Protein 3CL5 (pdb70)

Secondary structure (DSSP, 8-state):
-----BS---BSSS-EEEEEEGGG-GGGGGGSSS---TT-SS-GGGTTSS-EEEETT--HHHHHHBSS-----EE-SEEEEE--TTSSGGG---SSTT--HHHHHHHHHHHHHHHHHHHTTEEEEEEEE--EEE-SS--EE--SEETTEEB-SSEEEPPPTT-SSS---EEEEEEEEEEEEEEEEEEEE-S-EEETTEEE--EEEEEETTT--EEEEE-----SSS--EEEEEEEEEEEEEEEEEEESSEEE--EEEEEEEE-S---EEEE-----TTS----HHHHH--TTTEEEE--SS---EEEETTEEEHHHHHHHGGGGSB-SEEETTEEES-SSB-SS--SS-EES--B---

Solvent-accessible surface area: 15020 Å² total; per-residue (Å²): 170,108,9,58,47,34,69,12,0,0,12,36,74,40,53,9,15,0,0,0,2,8,4,1,5,22,105,48,8,83,112,10,147,108,164,60,104,44,3,12,2,3,61,52,83,19,51,145,42,67,60,39,9,9,87,27,36,3,0,0,0,25,0,0,0,0,76,58,86,63,73,0,66,6,64,0,44,4,0,0,0,0,1,1,4,14,1,1,22,98,50,59,0,62,3,59,137,63,8,19,24,114,34,0,10,92,1,3,6,74,0,0,30,47,0,0,96,19,0,0,22,8,53,20,0,29,13,40,122,7,79,68,99,38,143,34,98,18,133,70,55,46,54,0,110,40,80,98,7,41,7,52,0,1,10,5,5,36,83,26,107,115,70,71,54,38,112,17,141,25,84,2,44,0,107,2,56,68,11,72,41,1,0,0,0,2,0,5,5,30,0,60,34,97,28,126,107,100,106,4,43,4,6,0,79,0,47,2,96,124,85,37,65,100,53,37,33,87,13,114,68,107,75,81,85,36,28,1,0,25,2,85,9,27,46,1,49,59,15,47,0,28,0,24,0,43,30,3,14,1,2,0,0,26,9,0,0,5,0,39,113,158,18,122,97,1,7,0,0,0,0,14,6,30,19,13,106,98,80,123,32,29,95,48,6,28,84,1,8,81,48,74,21,6,6,57,6,59,11,137,77,60,0,76,10,121,89,68,84,8,41,6,5,87,18,1,57,61,2,2,41,0,2,85,56,87,2,12,0,0,0,85,64,0,0,0,114,112,65,84,68,18,106,61,148,24,88,125,58,49,38,138,44,6,54,25,59,198

Sequence (358 aa):
FDNPPTNVVSHLNGDWFLFGDARSDCNHVVNTNPRNYSYMDLNPALCDSGKISSKAGNSIFRSFHFTDFYNYTGEGQQIIFYEGVNFTPYHAFKCTTSGSNDIWMQNKGLFYTQVYKNMAVYRSLTFVNVPYVYNGSAQSTALCKSGSLVLNNPAYIAREANFGDYYYKVEADFYLSGCDEYIVPLCIFNGKFLSNTKYYDDSQYYFNKDTGVIYGLNSTETITTGFDFNCHYLVLPSGNYLAISNELLLTVPTKAICLNKRKDFTPVQVVDSRWNNARQSDNMTAVACQPPYCYFRNSTTNYVGVYDINHGDAGFTSILSGLLYDSPCFSQQGVFRYDNVSSVWPLYSYGRCPTAAD

Structure (mmCIF, N/CA/C/O backbone):
data_3CL5
#
_entry.id   3CL5
#
_cell.length_a   89.240
_cell.length_b   89.240
_cell.length_c   280.380
_cell.angle_alpha   90.00
_cell.angle_beta   90.00
_cell.angle_gamma   120.00
#
_symmetry.space_group_name_H-M   'P 65 2 2'
#
loop_
_entity.id
_entity.type
_entity.pdbx_description
1 polymer Hemagglutinin-esterase
2 branched 2-acetamido-2-deoxy-beta-D-glucopyranose-(1-4)-2-acetamido-2-deoxy-beta-D-glucopyranose
3 non-polymer 2-acetamido-2-deoxy-beta-D-glucopyranose
4 non-polymer 'methyl 4,9-di-O-acetyl-5-acetamido-3,5-dideoxy-D-glycero-alpha-D-galacto-non-2-ulopyranosidonic acid'
5 non-polymer 'POTASSIUM ION'
6 non-polymer 'ACETIC ACID'
7 water water
#
loop_
_atom_site.group_PDB
_atom_site.id
_atom_site.type_symbol
_atom_site.label_atom_id
_atom_site.label_alt_id
_atom_site.label_comp_id
_atom_site.label_asym_id
_atom_site.label_entity_id
_atom_site.label_seq_id
_atom_site.pdbx_PDB_ins_code
_atom_site.Cartn_x
_atom_site.Cartn_y
_atom_site.Cartn_z
_atom_site.occupancy
_atom_site.B_iso_or_equiv
_atom_site.auth_seq_id
_atom_site.auth_comp_id
_atom_site.auth_asym_id
_atom_site.auth_atom_id
_atom_site.pdbx_PDB_model_num
ATOM 1 N N . PHE A 1 1 ? -29.760 54.160 19.877 1.00 44.05 19 PHE A N 1
ATOM 2 C CA . PHE A 1 1 ? -28.365 54.036 19.319 1.00 43.39 19 PHE A CA 1
ATOM 3 C C . PHE A 1 1 ? -27.523 53.111 20.149 1.00 43.35 19 PHE A C 1
ATOM 4 O O . PHE A 1 1 ? -27.571 53.119 21.381 1.00 43.38 19 PHE A O 1
ATOM 12 N N . ASP A 1 2 ? -26.701 52.362 19.434 1.00 42.75 20 ASP A N 1
ATOM 13 C CA . ASP A 1 2 ? -25.908 51.280 20.005 1.00 42.16 20 ASP A CA 1
ATOM 14 C C . ASP A 1 2 ? -24.500 51.282 19.382 1.00 40.09 20 ASP A C 1
ATOM 15 O O . ASP A 1 2 ? -24.350 51.251 18.161 1.00 39.95 20 ASP A O 1
ATOM 20 N N . ASN A 1 3 ? -23.479 51.340 20.225 1.00 38.18 21 ASN A N 1
ATOM 21 C CA . ASN A 1 3 ? -22.082 51.332 19.741 1.00 36.67 21 ASN A CA 1
ATOM 22 C C . ASN A 1 3 ? -21.220 50.356 20.551 1.00 35.81 21 ASN A C 1
ATOM 23 O O . ASN A 1 3 ? -20.317 50.767 21.269 1.00 35.12 21 ASN A O 1
ATOM 28 N N . PRO A 1 4 ? -21.520 49.058 20.460 1.00 34.73 22 PRO A N 1
ATOM 29 C CA . PRO A 1 4 ? -20.790 48.091 21.270 1.00 34.76 22 PRO A CA 1
ATOM 30 C C . PRO A 1 4 ? -19.441 47.750 20.649 1.00 34.44 22 PRO A C 1
ATOM 31 O O . PRO A 1 4 ? -19.237 47.994 19.474 1.00 34.21 22 PRO A O 1
ATOM 35 N N . PRO A 1 5 ? -18.522 47.191 21.433 1.00 34.33 23 PRO A N 1
ATOM 36 C CA . PRO A 1 5 ? -17.311 46.673 20.769 1.00 34.26 23 PRO A CA 1
ATOM 37 C C . PRO A 1 5 ? -17.676 45.444 19.980 1.00 34.16 23 PRO A C 1
ATOM 38 O O . PRO A 1 5 ? -18.405 44.574 20.480 1.00 35.89 23 PRO A O 1
ATOM 42 N N . THR A 1 6 ? -17.235 45.392 18.735 1.00 32.91 24 THR A N 1
ATOM 43 C CA . THR A 1 6 ? -17.591 44.277 17.875 1.00 32.14 24 THR A CA 1
ATOM 44 C C . THR A 1 6 ? -16.412 43.373 17.610 1.00 32.02 24 THR A C 1
ATOM 45 O O . THR A 1 6 ? -15.270 43.819 17.561 1.00 30.74 24 THR A O 1
ATOM 49 N N . ASN A 1 7 ? -16.742 42.089 17.494 1.00 31.13 25 ASN A N 1
ATOM 50 C CA . ASN A 1 7 ? -15.764 41.001 17.348 1.00 30.55 25 ASN A CA 1
ATOM 51 C C . ASN A 1 7 ? -15.405 40.779 15.890 1.00 29.90 25 ASN A C 1
ATOM 52 O O . ASN A 1 7 ? -15.720 39.746 15.270 1.00 29.13 25 ASN A O 1
ATOM 57 N N . VAL A 1 8 ? -14.725 41.792 15.362 1.00 29.51 26 VAL A N 1
ATOM 58 C CA . VAL A 1 8 ? -14.217 41.762 13.984 1.00 29.03 26 VAL A CA 1
ATOM 59 C C . VAL A 1 8 ? -12.784 42.267 13.882 1.00 28.39 26 VAL A C 1
ATOM 60 O O . VAL A 1 8 ? -12.254 42.952 14.774 1.00 27.74 26 VAL A O 1
ATOM 64 N N . VAL A 1 9 ? -12.166 41.918 12.768 1.00 28.15 27 VAL A N 1
ATOM 65 C CA . VAL A 1 9 ? -10.988 42.661 12.325 1.00 28.30 27 VAL A CA 1
ATOM 66 C C . VAL A 1 9 ? -11.436 43.609 11.224 1.00 28.28 27 VAL A C 1
ATOM 67 O O . VAL A 1 9 ? -12.340 43.309 10.439 1.00 29.05 27 VAL A O 1
ATOM 71 N N . SER A 1 10 ? -10.828 44.775 11.216 1.00 28.12 28 SER A N 1
ATOM 72 C CA . SER A 1 10 ? -11.219 45.839 10.297 1.00 28.34 28 SER A CA 1
ATOM 73 C C . SER A 1 10 ? -10.033 46.757 10.052 1.00 28.59 28 SER A C 1
ATOM 74 O O . SER A 1 10 ? -8.865 46.394 10.291 1.00 29.07 28 SER A O 1
ATOM 77 N N . HIS A 1 11 ? -10.323 47.941 9.545 1.00 28.27 29 HIS A N 1
ATOM 78 C CA . HIS A 1 11 ? -9.281 48.891 9.217 1.00 28.77 29 HIS A CA 1
ATOM 79 C C . HIS A 1 11 ? -9.789 50.302 9.253 1.00 29.41 29 HIS A C 1
ATOM 80 O O . HIS A 1 11 ? -10.927 50.574 8.882 1.00 28.96 29 HIS A O 1
ATOM 87 N N . LEU A 1 12 ? -8.911 51.195 9.682 1.00 29.70 30 LEU A N 1
ATOM 88 C CA . LEU A 1 12 ? -9.255 52.616 9.860 1.00 30.61 30 LEU A CA 1
ATOM 89 C C . LEU A 1 12 ? -9.498 53.274 8.513 1.00 30.91 30 LEU A C 1
ATOM 90 O O . LEU A 1 12 ? -10.418 54.074 8.328 1.00 32.03 30 LEU A O 1
ATOM 95 N N . ASN A 1 13 ? -8.662 52.902 7.564 1.00 30.60 31 ASN A N 1
ATOM 96 C CA . ASN A 1 13 ? -8.785 53.385 6.194 1.00 30.51 31 ASN A CA 1
ATOM 97 C C . ASN A 1 13 ? -8.315 52.266 5.281 1.00 30.11 31 ASN A C 1
ATOM 98 O O . ASN A 1 13 ? -8.261 51.113 5.717 1.00 29.80 31 ASN A O 1
ATOM 103 N N . GLY A 1 14 ? -7.947 52.595 4.052 1.00 29.54 32 GLY A N 1
ATOM 104 C CA . GLY A 1 14 ? -7.564 51.569 3.064 1.00 29.61 32 GLY A CA 1
ATOM 105 C C . GLY A 1 14 ? -6.161 50.985 3.214 1.00 29.44 32 GLY A C 1
ATOM 106 O O . GLY A 1 14 ? -5.765 50.058 2.495 1.00 30.11 32 GLY A O 1
ATOM 107 N N . ASP A 1 15 ? -5.412 51.519 4.177 1.00 29.07 33 ASP A N 1
ATOM 108 C CA . ASP A 1 15 ? -3.984 51.183 4.336 1.00 27.87 33 ASP A CA 1
ATOM 109 C C . ASP A 1 15 ? -3.832 50.036 5.333 1.00 27.81 33 ASP A C 1
ATOM 110 O O . ASP A 1 15 ? -3.502 50.219 6.516 1.00 28.70 33 ASP A O 1
ATOM 115 N N . TRP A 1 16 ? -4.092 48.844 4.831 1.00 26.20 34 TRP A N 1
ATOM 116 C CA . TRP A 1 16 ? -4.028 47.619 5.623 1.00 25.74 34 TRP A CA 1
ATOM 117 C C . TRP A 1 16 ? -3.570 46.442 4.785 1.00 26.05 34 TRP A C 1
ATOM 118 O O . TRP A 1 16 ? -3.539 46.473 3.527 1.00 27.09 34 TRP A O 1
ATOM 129 N N . PHE A 1 17 ? -3.228 45.389 5.493 1.00 25.84 35 PHE A N 1
ATOM 130 C CA . PHE A 1 17 ? -2.758 44.155 4.861 1.00 25.62 35 PHE A CA 1
ATOM 131 C C . PHE A 1 17 ? -3.007 42.932 5.738 1.00 25.98 35 PHE A C 1
ATOM 132 O O . PHE A 1 17 ? -2.823 42.973 6.956 1.00 26.64 35 PHE A O 1
ATOM 140 N N . LEU A 1 18 ? -3.444 41.854 5.077 1.00 25.68 36 LEU A N 1
ATOM 141 C CA . LEU A 1 18 ? -3.697 40.569 5.720 1.00 25.49 36 LEU A CA 1
ATOM 142 C C . LEU A 1 18 ? -2.795 39.459 5.230 1.00 25.60 36 LEU A C 1
ATOM 143 O O . LEU A 1 18 ? -2.619 39.232 4.015 1.00 25.26 36 LEU A O 1
ATOM 148 N N . PHE A 1 19 ? -2.219 38.768 6.209 1.00 25.99 37 PHE A N 1
ATOM 149 C CA . PHE A 1 19 ? -1.472 37.529 5.982 1.00 25.61 37 PHE A CA 1
ATOM 150 C C . PHE A 1 19 ? -2.290 36.329 6.450 1.00 26.27 37 PHE A C 1
ATOM 151 O O . PHE A 1 19 ? -2.836 36.320 7.561 1.00 25.67 37 PHE A O 1
ATOM 159 N N . GLY A 1 20 ? -2.368 35.308 5.597 1.00 26.46 38 GLY A N 1
ATOM 160 C CA . GLY A 1 20 ? -3.173 34.144 5.912 1.00 26.35 38 GLY A CA 1
ATOM 161 C C . GLY A 1 20 ? -2.816 32.833 5.263 1.00 26.23 38 GLY A C 1
ATOM 162 O O . GLY A 1 20 ? -1.713 32.627 4.754 1.00 26.11 38 GLY A O 1
ATOM 163 N N . ASP A 1 21 ? -3.815 31.963 5.290 1.00 26.47 39 ASP A N 1
ATOM 164 C CA . ASP A 1 21 ? -3.724 30.609 4.760 1.00 26.35 39 ASP A CA 1
ATOM 165 C C . ASP A 1 21 ? -4.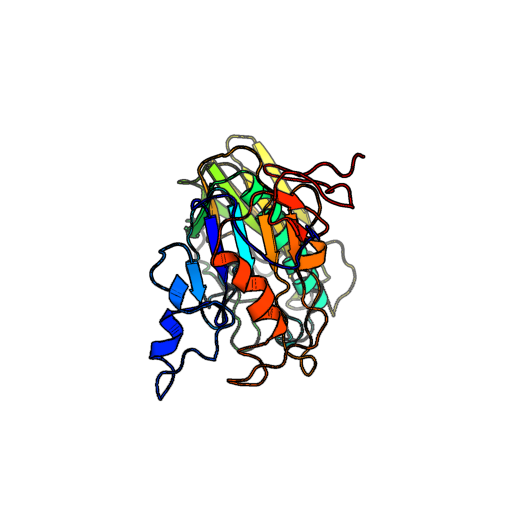903 30.298 3.824 1.00 26.58 39 ASP A C 1
ATOM 166 O O . ASP A 1 21 ? -5.466 31.193 3.193 1.00 25.16 39 ASP A O 1
ATOM 171 N N . ALA A 1 22 ? -5.259 29.029 3.729 1.00 27.37 40 ALA A N 1
ATOM 172 C CA . ALA A 1 22 ? -6.280 28.631 2.736 1.00 27.35 40 ALA A CA 1
ATOM 173 C C . ALA A 1 22 ? -7.563 29.419 2.977 1.00 27.49 40 ALA A C 1
ATOM 174 O O . ALA A 1 22 ? -8.280 29.790 2.051 1.00 28.75 40 ALA A O 1
ATOM 176 N N . ARG A 1 23 ? -7.821 29.728 4.234 1.00 27.65 41 ARG A N 1
ATOM 177 C CA . ARG A 1 23 ? -9.090 30.348 4.593 1.00 27.58 41 ARG A CA 1
ATOM 178 C C . ARG A 1 23 ? -9.174 31.779 4.090 1.00 27.43 41 ARG A C 1
ATOM 179 O O . ARG A 1 23 ? -10.226 32.432 4.200 1.00 26.91 41 ARG A O 1
ATOM 187 N N . SER A 1 24 ? -8.066 32.272 3.523 1.00 25.95 42 SER A N 1
ATOM 188 C CA . SER A 1 24 ? -8.084 33.605 2.893 1.00 26.24 42 SER A CA 1
ATOM 189 C C . SER A 1 24 ? -7.260 33.673 1.609 1.00 26.56 42 SER A C 1
ATOM 190 O O . SER A 1 24 ? -6.821 34.746 1.171 1.00 26.70 42 SER A O 1
ATOM 193 N N . ASP A 1 25 ? -7.086 32.507 1.000 1.00 27.34 43 ASP A N 1
ATOM 194 C CA . ASP A 1 25 ? -6.274 32.332 -0.223 1.00 27.03 43 ASP A CA 1
ATOM 195 C C . ASP A 1 25 ? -7.162 32.261 -1.445 1.00 27.63 43 ASP A C 1
ATOM 196 O O . ASP A 1 25 ? -7.657 31.204 -1.808 1.00 27.27 43 ASP A O 1
ATOM 201 N N . CYS A 1 26 ? -7.311 33.398 -2.087 1.00 28.49 44 CYS A N 1
ATOM 202 C CA . CYS A 1 26 ? -8.171 33.509 -3.277 1.00 30.16 44 CYS A CA 1
ATOM 203 C C . CYS A 1 26 ? -7.719 32.598 -4.414 1.00 30.06 44 CYS A C 1
ATOM 204 O O . CYS A 1 26 ? -8.520 32.144 -5.235 1.00 30.57 44 CYS A O 1
ATOM 207 N N . ASN A 1 27 ? -6.425 32.328 -4.456 1.00 30.10 45 ASN A N 1
ATOM 208 C CA . ASN A 1 27 ? -5.847 31.586 -5.594 1.00 30.57 45 ASN A CA 1
ATOM 209 C C . ASN A 1 27 ? -6.164 30.115 -5.523 1.00 29.58 45 ASN A C 1
ATOM 210 O O . ASN A 1 27 ? -6.130 29.400 -6.529 1.00 30.17 45 ASN A O 1
ATOM 215 N N . HIS A 1 28 ? -6.501 29.678 -4.328 1.00 29.17 46 HIS A N 1
ATOM 216 C CA . HIS A 1 28 ? -6.690 28.257 -4.072 1.00 29.06 46 HIS A CA 1
ATOM 217 C C . HIS A 1 28 ? -7.837 27.724 -4.918 1.00 29.61 46 HIS A C 1
ATOM 218 O O . HIS A 1 28 ? -7.940 26.520 -5.200 1.00 28.80 46 HIS A O 1
ATOM 225 N N . VAL A 1 29 ? -8.704 28.640 -5.311 1.00 29.38 47 VAL A N 1
ATOM 226 C CA . VAL A 1 29 ? -9.974 28.245 -5.933 1.00 29.81 47 VAL A CA 1
ATOM 227 C C . VAL A 1 29 ? -9.681 27.484 -7.222 1.00 30.00 47 VAL A C 1
ATOM 228 O O . VAL A 1 29 ? -10.471 26.654 -7.669 1.00 29.86 47 VAL A O 1
ATOM 232 N N . VAL A 1 30 ? -8.527 27.763 -7.816 1.00 30.83 48 VAL A N 1
ATOM 233 C CA . VAL A 1 30 ? -8.190 27.126 -9.101 1.00 31.46 48 VAL A CA 1
ATOM 234 C C . VAL A 1 30 ? -7.940 25.657 -8.875 1.00 32.50 48 VAL A C 1
ATOM 235 O O . VAL A 1 30 ? -7.934 24.856 -9.827 1.00 32.21 48 VAL A O 1
ATOM 239 N N . ASN A 1 31 ? -7.771 25.299 -7.610 1.00 33.71 49 ASN A N 1
ATOM 240 C CA . ASN A 1 31 ? -7.454 23.912 -7.240 1.00 35.23 49 ASN A CA 1
ATOM 241 C C . ASN A 1 31 ? -8.628 23.244 -6.563 1.00 36.02 49 ASN A C 1
ATOM 242 O O . ASN A 1 31 ? -8.482 22.241 -5.869 1.00 37.09 49 ASN A O 1
ATOM 247 N N . THR A 1 32 ? -9.796 23.833 -6.779 1.00 36.54 50 THR A N 1
ATOM 248 C CA . THR A 1 32 ? -11.059 23.217 -6.388 1.00 36.54 50 THR A CA 1
ATOM 249 C C . THR A 1 32 ? -11.806 22.828 -7.654 1.00 37.46 50 THR A C 1
ATOM 250 O O . THR A 1 32 ? -11.730 23.505 -8.679 1.00 36.96 50 THR A O 1
ATOM 254 N N . ASN A 1 33 ? -12.522 21.721 -7.568 1.00 38.38 51 ASN A N 1
ATOM 255 C CA . ASN A 1 33 ? -13.314 21.256 -8.706 1.00 38.99 51 ASN A CA 1
ATOM 256 C C . ASN A 1 33 ? -14.606 20.587 -8.274 1.00 38.71 51 ASN A C 1
ATOM 257 O O . ASN A 1 33 ? -14.577 19.590 -7.569 1.00 39.45 51 ASN A O 1
ATOM 262 N N . PRO A 1 34 ? -15.742 21.168 -8.672 1.00 38.18 52 PRO A N 1
ATOM 263 C CA . PRO A 1 34 ? -15.708 22.404 -9.449 1.00 37.80 52 PRO A CA 1
ATOM 264 C C . PRO A 1 34 ? -15.279 23.586 -8.600 1.00 37.33 52 PRO A C 1
ATOM 265 O O . PRO A 1 34 ? -15.230 23.485 -7.375 1.00 37.45 52 PRO A O 1
ATOM 269 N N . ARG A 1 35 ? -14.995 24.698 -9.263 1.00 36.34 53 ARG A N 1
ATOM 270 C CA . ARG A 1 35 ? -14.522 25.894 -8.559 1.00 35.63 53 ARG A CA 1
ATOM 271 C C . ARG A 1 35 ? -15.546 26.387 -7.560 1.00 35.15 53 ARG A C 1
ATOM 272 O O . ARG A 1 35 ? -16.719 26.589 -7.861 1.00 33.60 53 ARG A O 1
ATOM 280 N N . ASN A 1 36 ? -15.060 26.583 -6.347 1.00 33.93 54 ASN A N 1
ATOM 281 C CA . ASN A 1 36 ? -15.934 26.878 -5.212 1.00 33.86 54 ASN A CA 1
ATOM 282 C C . ASN A 1 36 ? -15.169 27.681 -4.169 1.00 32.98 54 ASN A C 1
ATOM 283 O O . ASN A 1 36 ? -14.117 27.242 -3.719 1.00 33.31 54 ASN A O 1
ATOM 288 N N . TYR A 1 37 ? -15.698 28.842 -3.795 1.00 32.09 55 TYR A N 1
ATOM 289 C CA . TYR A 1 37 ? -15.013 29.737 -2.835 1.00 31.40 55 TYR A CA 1
ATOM 290 C C . TYR A 1 37 ? -15.381 29.464 -1.369 1.00 31.73 55 TYR A C 1
ATOM 291 O O . TYR A 1 37 ? -14.921 30.157 -0.460 1.00 31.37 55 TYR A O 1
ATOM 300 N N . SER A 1 38 ? -16.188 28.439 -1.132 1.00 31.95 56 SER A N 1
ATOM 301 C CA . SER A 1 38 ? -16.762 28.241 0.206 1.00 32.44 56 SER A CA 1
ATOM 302 C C . SER A 1 38 ? -15.724 27.759 1.246 1.00 31.58 56 SER A C 1
ATOM 303 O O . SER A 1 38 ? -16.014 27.677 2.441 1.00 31.78 56 SER A O 1
ATOM 306 N N . TYR A 1 39 ? -14.513 27.473 0.778 1.00 30.36 57 TYR A N 1
ATOM 307 C CA . TYR A 1 39 ? -13.397 27.047 1.678 1.00 29.71 57 TYR A CA 1
ATOM 308 C C . TYR A 1 39 ? -12.842 28.238 2.448 1.00 29.91 57 TYR A C 1
ATOM 309 O O . TYR A 1 39 ? -12.070 28.091 3.411 1.00 29.45 57 TYR A O 1
ATOM 318 N N . MET A 1 40 ? -13.243 29.420 2.004 1.00 29.49 58 MET A N 1
ATOM 319 C CA . MET A 1 40 ? -12.773 30.673 2.603 1.00 30.46 58 MET A CA 1
ATOM 320 C C . MET A 1 40 ? -13.652 31.234 3.684 1.00 29.93 58 MET A C 1
ATOM 321 O O . MET A 1 40 ? -14.867 31.150 3.616 1.00 30.11 58 MET A O 1
ATOM 326 N N . ASP A 1 41 ? -12.984 31.835 4.655 1.00 28.59 59 ASP A N 1
ATOM 327 C CA . ASP A 1 41 ? -13.628 32.675 5.672 1.00 28.44 59 ASP A CA 1
ATOM 328 C C . ASP A 1 41 ? -13.623 34.145 5.237 1.00 27.90 59 ASP A C 1
ATOM 329 O O . ASP A 1 41 ? -14.472 34.942 5.616 1.00 28.15 59 ASP A O 1
ATOM 334 N N . LEU A 1 42 ? -12.643 34.487 4.425 1.00 26.86 60 LEU A N 1
ATOM 335 C CA . LEU A 1 42 ? -12.565 35.815 3.825 1.00 26.43 60 LEU A CA 1
ATOM 336 C C . LEU A 1 42 ? -13.667 35.940 2.791 1.00 26.63 60 LEU A C 1
ATOM 337 O O . LEU A 1 42 ? -13.988 34.970 2.132 1.00 26.22 60 LEU A O 1
ATOM 342 N N . ASN A 1 43 ? -14.226 37.134 2.659 1.00 26.08 61 ASN A N 1
ATOM 343 C CA . ASN A 1 43 ? -15.193 37.388 1.591 1.00 27.15 61 ASN A CA 1
ATOM 344 C C . ASN A 1 43 ? -14.501 37.497 0.235 1.00 26.69 61 ASN A C 1
ATOM 345 O O . ASN A 1 43 ? -13.603 38.314 0.065 1.00 27.22 61 ASN A O 1
ATOM 350 N N . PRO A 1 44 ? -14.946 36.704 -0.762 1.00 26.64 62 PRO A N 1
ATOM 351 C CA . PRO A 1 44 ? -14.246 36.776 -2.038 1.00 26.76 62 PRO A CA 1
ATOM 352 C C . PRO A 1 44 ? -14.287 38.130 -2.702 1.00 26.52 62 PRO A C 1
ATOM 353 O O . PRO A 1 44 ? -13.512 38.398 -3.598 1.00 26.10 62 PRO A O 1
ATOM 357 N N . ALA A 1 45 ? -15.171 38.997 -2.247 1.00 26.75 63 ALA A N 1
ATOM 358 C CA . ALA A 1 45 ? -15.223 40.339 -2.834 1.00 26.48 63 ALA A CA 1
ATOM 359 C C . ALA A 1 45 ? -13.886 41.067 -2.611 1.00 27.18 63 ALA A C 1
ATOM 360 O O . ALA A 1 45 ? -13.578 42.062 -3.260 1.00 26.92 63 ALA A O 1
ATOM 362 N N . LEU A 1 46 ? -13.101 40.564 -1.673 1.00 28.07 64 LEU A N 1
ATOM 363 C CA . LEU A 1 46 ? -11.782 41.181 -1.341 1.00 29.35 64 LEU A CA 1
ATOM 364 C C . LEU A 1 46 ? -10.644 40.603 -2.180 1.00 30.55 64 LEU A C 1
ATOM 365 O O . LEU A 1 46 ? -9.464 40.946 -1.984 1.00 30.98 64 LEU A O 1
ATOM 370 N N . CYS A 1 47 ? -10.995 39.711 -3.096 1.00 30.66 65 CYS A N 1
ATOM 371 C CA . CYS A 1 47 ? -9.953 38.972 -3.865 1.00 32.39 65 CYS A CA 1
ATOM 372 C C . CYS A 1 47 ? -9.114 39.840 -4.811 1.00 32.46 65 CYS A C 1
ATOM 373 O O . CYS A 1 47 ? -7.970 39.479 -5.134 1.00 34.29 65 CYS A O 1
ATOM 376 N N . ASP A 1 48 ? -9.632 41.000 -5.187 1.00 31.22 66 ASP A N 1
ATOM 377 C CA . ASP A 1 48 ? -8.942 41.876 -6.142 1.00 31.86 66 ASP A CA 1
ATOM 378 C C . ASP A 1 48 ? -8.241 43.035 -5.458 1.00 31.55 66 ASP A C 1
ATOM 379 O O . ASP A 1 48 ? -7.752 43.954 -6.117 1.00 32.50 66 ASP A O 1
ATOM 384 N N . SER A 1 49 ? -8.203 42.993 -4.140 1.00 31.55 67 SER A N 1
ATOM 385 C CA . SER A 1 49 ? -7.847 44.187 -3.367 1.00 31.31 67 SER A CA 1
ATOM 386 C C . SER A 1 49 ? -6.347 44.483 -3.399 1.00 30.80 67 SER A C 1
ATOM 387 O O . SER A 1 49 ? -5.927 45.633 -3.263 1.00 31.96 67 SER A O 1
ATOM 390 N N . GLY A 1 50 ? -5.555 43.442 -3.599 1.00 29.60 68 GLY A N 1
ATOM 391 C CA . GLY A 1 50 ? -4.103 43.532 -3.504 1.00 29.23 68 GLY A CA 1
ATOM 392 C C . GLY A 1 50 ? -3.612 43.638 -2.061 1.00 28.83 68 GLY A C 1
ATOM 393 O O . GLY A 1 50 ? -2.451 43.978 -1.801 1.00 29.68 68 GLY A O 1
ATOM 394 N N . LYS A 1 51 ? -4.481 43.345 -1.114 1.00 27.50 69 LYS A N 1
ATOM 395 C CA . LYS A 1 51 ? -4.108 43.532 0.298 1.00 27.15 69 LYS A CA 1
ATOM 396 C C . LYS A 1 51 ? -4.004 42.258 1.098 1.00 26.57 69 LYS A C 1
ATOM 397 O O . LYS A 1 51 ? -4.024 42.276 2.319 1.00 25.16 69 LYS A O 1
ATOM 403 N N . ILE A 1 52 ? -3.854 41.153 0.376 1.00 26.22 70 ILE A N 1
ATOM 404 C CA . ILE A 1 52 ? -3.792 39.807 0.977 1.00 27.33 70 ILE A CA 1
ATOM 405 C C . ILE A 1 52 ? -2.611 38.996 0.458 1.00 26.99 70 ILE A C 1
ATOM 406 O O . ILE A 1 52 ? -2.360 38.905 -0.746 1.00 26.42 70 ILE A O 1
ATOM 411 N N . SER A 1 53 ? -1.890 38.397 1.389 1.00 26.56 71 SER A N 1
ATOM 412 C CA . SER A 1 53 ? -0.875 37.398 1.065 1.00 26.22 71 SER A CA 1
ATOM 413 C C . SER A 1 53 ? -1.124 36.136 1.875 1.00 26.86 71 SER A C 1
ATOM 414 O O . SER A 1 53 ? -0.878 36.096 3.067 1.00 25.31 71 SER A O 1
ATOM 417 N N . SER A 1 54 ? -1.637 35.114 1.197 1.00 25.80 72 SER A N 1
ATOM 418 C CA . SER A 1 54 ? -2.079 33.901 1.837 1.00 25.89 72 SER A CA 1
ATOM 419 C C . SER A 1 54 ? -1.824 32.701 0.953 1.00 26.98 72 SER A C 1
ATOM 420 O O . SER A 1 54 ? -1.887 32.783 -0.281 1.00 28.14 72 SER A O 1
ATOM 423 N N . LYS A 1 55 ? -1.550 31.583 1.600 1.00 26.89 73 LYS A N 1
ATOM 424 C CA . LYS A 1 55 ? -1.312 30.327 0.884 1.00 27.25 73 LYS A CA 1
ATOM 425 C C . LYS A 1 55 ? -1.914 29.127 1.598 1.00 27.21 73 LYS A C 1
ATOM 426 O O . LYS A 1 55 ? -1.589 28.829 2.742 1.00 26.71 73 LYS A O 1
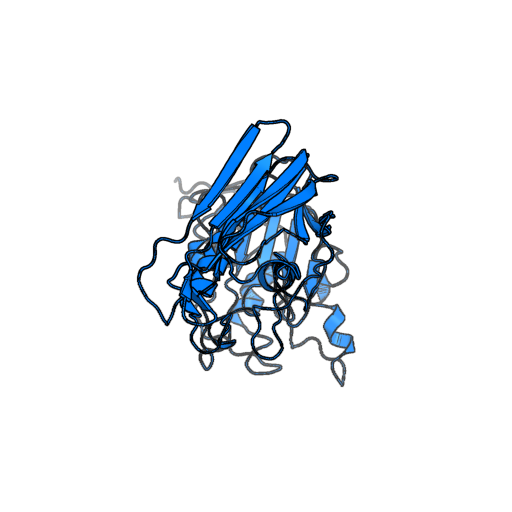ATOM 432 N N . ALA A 1 56 ? -2.810 28.436 0.899 1.00 27.27 74 ALA A N 1
ATOM 433 C CA . ALA A 1 56 ? -3.380 27.216 1.433 1.00 27.89 74 ALA A CA 1
ATOM 434 C C . ALA A 1 56 ? -2.257 26.281 1.908 1.00 28.36 74 ALA A C 1
ATOM 435 O O . ALA A 1 56 ? -1.282 25.991 1.186 1.00 28.94 74 ALA A O 1
ATOM 437 N N . GLY A 1 57 ? -2.415 25.802 3.133 1.00 28.06 75 GLY A N 1
ATOM 438 C CA . GLY A 1 57 ? -1.522 24.806 3.700 1.00 27.73 75 GLY A CA 1
ATOM 439 C C . GLY A 1 57 ? -0.277 25.361 4.365 1.00 27.49 75 GLY A C 1
ATOM 440 O O . GLY A 1 57 ? 0.526 24.610 4.930 1.00 27.46 75 GLY A O 1
ATOM 441 N N . ASN A 1 58 ? -0.131 26.676 4.321 1.00 27.54 76 ASN A N 1
ATOM 442 C CA . ASN A 1 58 ? 1.067 27.323 4.890 1.00 26.82 76 ASN A CA 1
ATOM 443 C C . ASN A 1 58 ? 0.792 28.247 6.054 1.00 26.47 76 ASN A C 1
ATOM 444 O O . ASN A 1 58 ? -0.351 28.502 6.445 1.00 26.35 76 ASN A O 1
ATOM 449 N N . SER A 1 59 ? 1.889 28.712 6.621 1.00 26.56 77 SER A N 1
ATOM 450 C CA . SER A 1 59 ? 1.867 29.728 7.692 1.00 26.38 77 SER A CA 1
ATOM 451 C C . SER A 1 59 ? 3.211 30.445 7.728 1.00 26.50 77 SER A C 1
ATOM 452 O O . SER A 1 59 ? 4.193 29.964 7.158 1.00 26.32 77 SER A O 1
ATOM 455 N N . ILE A 1 60 ? 3.268 31.595 8.390 1.00 25.75 78 ILE A N 1
ATOM 456 C CA . ILE A 1 60 ? 4.509 32.387 8.340 1.00 25.56 78 ILE A CA 1
ATOM 457 C C . ILE A 1 60 ? 5.628 31.574 9.028 1.00 25.36 78 ILE A C 1
ATOM 458 O O . ILE A 1 60 ? 6.745 31.501 8.542 1.00 26.32 78 ILE A O 1
ATOM 463 N N . PHE A 1 61 ? 5.291 30.919 10.128 1.00 25.25 79 PHE A N 1
ATOM 464 C CA . PHE A 1 61 ? 6.271 30.108 10.894 1.00 25.16 79 PHE A CA 1
ATOM 465 C C . PHE A 1 61 ? 6.729 28.919 10.058 1.00 25.44 79 PHE A C 1
ATOM 466 O O . PHE A 1 61 ? 7.905 28.578 9.985 1.00 26.29 79 PHE A O 1
ATOM 474 N N . ARG A 1 62 ? 5.778 28.304 9.389 1.00 26.02 80 ARG A N 1
ATOM 475 C CA . ARG A 1 62 ? 6.077 27.127 8.567 1.00 25.71 80 ARG A CA 1
ATOM 476 C C . ARG A 1 62 ? 7.049 27.506 7.463 1.00 25.61 80 ARG A C 1
ATOM 477 O O . ARG A 1 62 ? 8.035 26.818 7.236 1.00 26.27 80 ARG A O 1
ATOM 485 N N . SER A 1 63 ? 6.786 28.621 6.805 1.00 25.73 81 SER A N 1
ATOM 486 C CA . SER A 1 63 ? 7.654 29.095 5.702 1.00 25.78 81 SER A CA 1
ATOM 487 C C . SER A 1 63 ? 9.019 29.551 6.212 1.00 26.13 81 SER A C 1
ATOM 488 O O . SER A 1 63 ? 10.033 29.471 5.517 1.00 26.69 81 SER A O 1
ATOM 491 N N . PHE A 1 64 ? 9.025 30.033 7.443 1.00 26.05 82 PHE A N 1
ATOM 492 C CA . PHE A 1 64 ? 10.268 30.516 8.062 1.00 26.12 82 PHE A CA 1
ATOM 493 C C . PHE A 1 64 ? 11.267 29.397 8.240 1.00 26.39 82 PHE A C 1
ATOM 494 O O . PHE A 1 64 ? 12.466 29.590 8.042 1.00 25.99 82 PHE A O 1
ATOM 502 N N . HIS A 1 65 ? 10.766 28.224 8.609 1.00 26.05 83 HIS A N 1
ATOM 503 C CA . HIS A 1 65 ? 11.650 27.164 9.115 1.00 25.25 83 HIS A CA 1
ATOM 504 C C . HIS A 1 65 ? 11.862 26.028 8.128 1.00 26.00 83 HIS A C 1
ATOM 505 O O . HIS A 1 65 ? 12.861 25.336 8.201 1.00 25.86 83 HIS A O 1
ATOM 512 N N . PHE A 1 66 ? 10.895 25.821 7.246 1.00 25.74 84 PHE A N 1
ATOM 513 C CA . PHE A 1 66 ? 10.799 24.558 6.477 1.00 26.72 84 PHE A CA 1
ATOM 514 C C . PHE A 1 66 ? 10.892 24.723 4.974 1.00 26.89 84 PHE A C 1
ATOM 515 O O . PHE A 1 66 ? 10.739 25.811 4.447 1.00 27.24 84 PHE A O 1
ATOM 523 N N . THR A 1 67 ? 11.134 23.617 4.284 1.00 27.66 85 THR A N 1
ATOM 524 C CA . THR A 1 67 ? 11.286 23.638 2.824 1.00 27.71 85 THR A CA 1
ATOM 525 C C . THR A 1 67 ? 9.958 23.931 2.122 1.00 28.55 85 THR A C 1
ATOM 526 O O . THR A 1 67 ? 9.925 24.338 0.962 1.00 28.75 85 THR A O 1
ATOM 530 N N . ASP A 1 68 ? 8.867 23.718 2.847 1.00 28.63 86 ASP A N 1
ATOM 531 C CA . ASP A 1 68 ? 7.499 24.045 2.364 1.00 29.24 86 ASP A CA 1
ATOM 532 C C . ASP A 1 68 ? 7.242 25.538 2.487 1.00 28.95 86 ASP A C 1
ATOM 533 O O . ASP A 1 68 ? 6.615 26.014 3.419 1.00 29.46 86 ASP A O 1
ATOM 538 N N . PHE A 1 69 ? 7.725 26.262 1.501 1.00 28.83 87 PHE A N 1
ATOM 539 C CA . PHE A 1 69 ? 7.917 27.695 1.594 1.00 28.87 87 PHE A CA 1
ATOM 540 C C . PHE A 1 69 ? 6.959 28.473 0.714 1.00 29.47 87 PHE A C 1
ATOM 541 O O . PHE A 1 69 ? 6.805 28.163 -0.472 1.00 29.16 87 PHE A O 1
ATOM 549 N N . TYR A 1 70 ? 6.322 29.481 1.316 1.00 28.28 88 TYR A N 1
ATOM 550 C CA . TYR A 1 70 ? 5.587 30.512 0.593 1.00 27.51 88 TYR A CA 1
ATOM 551 C C . TYR A 1 70 ? 6.148 31.869 0.925 1.00 27.75 88 TYR A C 1
ATOM 552 O O . TYR A 1 70 ? 6.339 32.203 2.091 1.00 26.56 88 TYR A O 1
ATOM 561 N N . ASN A 1 71 ? 6.388 32.666 -0.101 1.00 26.72 89 ASN A N 1
ATOM 562 C CA . ASN A 1 71 ? 6.996 33.969 0.135 1.00 27.26 89 ASN A CA 1
ATOM 563 C C . ASN A 1 71 ? 5.982 35.017 0.545 1.00 26.50 89 ASN A C 1
ATOM 564 O O . ASN A 1 71 ? 5.627 35.926 -0.217 1.00 27.01 89 ASN A O 1
ATOM 569 N N . TYR A 1 72 ? 5.530 34.899 1.786 1.00 26.40 90 TYR A N 1
ATOM 570 C CA . TYR A 1 72 ? 4.597 35.899 2.324 1.00 26.37 90 TYR A CA 1
ATOM 571 C C . TYR A 1 72 ? 5.186 37.299 2.165 1.00 27.02 90 TYR A C 1
ATOM 572 O O . TYR A 1 72 ? 6.336 37.578 2.554 1.00 27.56 90 TYR A O 1
ATOM 581 N N . THR A 1 73 ? 4.386 38.171 1.587 1.00 26.96 91 THR A N 1
ATOM 582 C CA . THR A 1 73 ? 4.828 39.525 1.273 1.00 27.20 91 THR A CA 1
ATOM 583 C C . THR A 1 73 ? 3.698 40.514 1.318 1.00 27.00 91 THR A C 1
ATOM 584 O O . THR A 1 73 ? 2.676 40.325 0.678 1.00 25.50 91 THR A O 1
ATOM 588 N N . GLY A 1 74 ? 3.877 41.572 2.096 1.00 26.34 92 GLY A N 1
ATOM 589 C CA . GLY A 1 74 ? 2.840 42.588 2.197 1.00 26.87 92 GLY A CA 1
ATOM 590 C C . GLY A 1 74 ? 3.283 43.830 2.935 1.00 27.43 92 GLY A C 1
ATOM 591 O O . GLY A 1 74 ? 4.259 43.809 3.680 1.00 27.39 92 GLY A O 1
ATOM 592 N N . GLU A 1 75 ? 2.577 44.911 2.658 1.00 27.26 93 GLU A N 1
ATOM 593 C CA . GLU A 1 75 ? 2.817 46.202 3.294 1.00 28.18 93 GLU A CA 1
ATOM 594 C C . GLU A 1 75 ? 1.503 46.922 3.639 1.00 27.70 93 GLU A C 1
ATOM 595 O O . GLU A 1 75 ? 0.566 46.989 2.844 1.00 27.21 93 GLU A O 1
ATOM 601 N N . GLY A 1 76 ? 1.445 47.468 4.841 1.00 27.20 94 GLY A N 1
ATOM 602 C CA . GLY A 1 76 ? 0.304 48.281 5.259 1.00 26.79 94 GLY A CA 1
ATOM 603 C C . GLY A 1 76 ? 0.523 48.944 6.597 1.00 26.66 94 GLY A C 1
ATOM 604 O O . GLY A 1 76 ? 1.418 48.547 7.351 1.00 27.33 94 GLY A O 1
ATOM 605 N N . GLN A 1 77 ? -0.310 49.926 6.882 1.00 26.38 95 GLN A N 1
ATOM 606 C CA . GLN A 1 77 ? -0.232 50.644 8.162 1.00 26.67 95 GLN A CA 1
ATOM 607 C C . GLN A 1 77 ? -0.764 49.736 9.254 1.00 26.52 95 GLN A C 1
ATOM 608 O O . GLN A 1 77 ? -0.114 49.527 10.260 1.00 27.03 95 GLN A O 1
ATOM 614 N N . GLN A 1 78 ? -1.955 49.218 9.036 1.00 26.15 96 GLN A N 1
ATOM 615 C CA . GLN A 1 78 ? -2.537 48.192 9.920 1.00 25.74 96 GLN A CA 1
ATOM 616 C C . GLN A 1 78 ? -2.357 46.818 9.323 1.00 26.67 96 GLN A C 1
ATOM 617 O O . GLN A 1 78 ? -2.861 46.520 8.234 1.00 26.47 96 GLN A O 1
ATOM 623 N N . ILE A 1 79 ? -1.698 45.964 10.092 1.00 26.40 97 ILE A N 1
ATOM 624 C CA . ILE A 1 79 ? -1.445 44.586 9.699 1.00 26.11 97 ILE A CA 1
ATOM 625 C C . ILE A 1 79 ? -2.369 43.642 10.462 1.00 25.59 97 ILE A C 1
ATOM 626 O O . ILE A 1 79 ? -2.593 43.793 11.660 1.00 24.84 97 ILE A O 1
ATOM 631 N N . ILE A 1 80 ? -2.908 42.687 9.720 1.00 24.51 98 ILE A N 1
ATOM 632 C CA . ILE A 1 80 ? -3.814 41.660 10.238 1.00 25.01 98 ILE A CA 1
ATOM 633 C C . ILE A 1 80 ? -3.270 40.296 9.869 1.00 25.40 98 ILE A C 1
ATOM 634 O O . ILE A 1 80 ? -2.723 40.117 8.764 1.00 25.15 98 ILE A O 1
ATOM 639 N N . PHE A 1 81 ? -3.385 39.365 10.810 1.00 25.43 99 PHE A N 1
ATOM 640 C CA . PHE A 1 81 ? -2.961 37.975 10.638 1.00 26.13 99 PHE A CA 1
ATOM 641 C C . PHE A 1 81 ? -4.092 36.986 10.908 1.00 26.02 99 PHE A C 1
ATOM 642 O O . PHE A 1 81 ? -4.776 37.071 11.921 1.00 26.75 99 PHE A O 1
ATOM 650 N N . TYR A 1 82 ? -4.254 36.038 9.997 1.00 26.40 100 TYR A N 1
ATOM 651 C CA . TYR A 1 82 ? -5.162 34.899 10.183 1.00 26.24 100 TYR A CA 1
ATOM 652 C C . TYR A 1 82 ? -4.476 33.649 9.641 1.00 26.46 100 TYR A C 1
ATOM 653 O O . TYR A 1 82 ? -4.810 33.091 8.590 1.00 26.62 100 TYR A O 1
ATOM 662 N N . GLU A 1 83 ? -3.469 33.236 10.389 1.00 27.06 101 GLU A N 1
ATOM 663 C CA . GLU A 1 83 ? -2.668 32.065 10.049 1.00 27.00 101 GLU A CA 1
ATOM 664 C C . GLU A 1 83 ? -1.985 31.522 11.294 1.00 27.18 101 GLU A C 1
ATOM 665 O O . GLU A 1 83 ? -1.944 32.195 12.327 1.00 26.94 101 GLU A O 1
ATOM 671 N N . GLY A 1 84 ? -1.535 30.286 11.188 1.00 27.19 102 GLY A N 1
ATOM 672 C CA . GLY A 1 84 ? -0.806 29.623 12.258 1.00 27.45 102 GLY A CA 1
ATOM 673 C C . GLY A 1 84 ? -1.117 28.155 12.395 1.00 28.33 102 GLY A C 1
ATOM 674 O O . GLY A 1 84 ? -0.292 27.363 12.855 1.00 27.90 102 GLY A O 1
ATOM 675 N N . VAL A 1 85 ? -2.327 27.815 11.978 1.00 28.25 103 VAL A N 1
ATOM 676 C CA . VAL A 1 85 ? -2.861 26.468 12.135 1.00 28.34 103 VAL A CA 1
ATOM 677 C C . VAL A 1 85 ? -2.034 25.431 11.389 1.00 28.41 103 VAL A C 1
ATOM 678 O O . VAL A 1 85 ? -1.987 24.271 11.769 1.00 29.27 103 VAL A O 1
ATOM 682 N N . ASN A 1 86 ? -1.349 25.863 10.342 1.00 28.08 104 ASN A N 1
ATOM 683 C CA . ASN A 1 86 ? -0.557 24.953 9.535 1.00 28.74 104 ASN A CA 1
ATOM 684 C C . ASN A 1 86 ? 0.781 24.600 10.180 1.00 30.25 104 ASN A C 1
ATOM 685 O O . ASN A 1 86 ? 1.655 23.984 9.569 1.00 31.40 104 ASN A O 1
ATOM 690 N N . PHE A 1 87 ? 0.904 24.968 11.453 1.00 30.13 105 PHE A N 1
ATOM 691 C CA . PHE A 1 87 ? 1.899 24.326 12.345 1.00 29.93 105 PHE A CA 1
ATOM 692 C C . PHE A 1 87 ? 1.377 24.240 13.788 1.00 29.81 105 PHE A C 1
ATOM 693 O O . PHE A 1 87 ? 1.465 25.189 14.559 1.00 30.33 105 PHE A O 1
ATOM 701 N N . THR A 1 88 ? 0.817 23.077 14.122 1.00 29.71 106 THR A N 1
ATOM 702 C CA . THR A 1 88 ? 0.111 22.848 15.377 1.00 29.74 106 THR A CA 1
ATOM 703 C C . THR A 1 88 ? 0.459 21.472 15.970 1.00 29.97 106 THR A C 1
ATOM 704 O O . THR A 1 88 ? 1.136 20.673 15.326 1.00 30.17 106 THR A O 1
ATOM 708 N N . PRO A 1 89 ? -0.010 21.193 17.194 1.00 29.46 107 PRO A N 1
ATOM 709 C CA . PRO A 1 89 ? 0.351 19.915 17.771 1.00 29.80 107 PRO A CA 1
ATOM 710 C C . PRO A 1 89 ? -0.160 18.765 16.908 1.00 29.45 107 PRO A C 1
ATOM 711 O O . PRO A 1 89 ? 0.399 17.687 16.919 1.00 29.78 107 PRO A O 1
ATOM 715 N N . TYR A 1 90 ? -1.189 19.050 16.129 1.00 29.22 108 TYR A N 1
ATOM 716 C CA . TYR A 1 90 ? -1.722 18.107 15.139 1.00 29.68 108 TYR A CA 1
ATOM 717 C C . TYR A 1 90 ? -0.613 17.541 14.252 1.00 29.80 108 TYR A C 1
ATOM 718 O O . TYR A 1 90 ? -0.579 16.346 13.956 1.00 30.49 108 TYR A O 1
ATOM 727 N N . HIS A 1 91 ? 0.318 18.381 13.848 1.00 29.24 109 HIS A N 1
ATOM 728 C CA . HIS A 1 91 ? 1.341 17.943 12.905 1.00 29.34 109 HIS A CA 1
ATOM 729 C C . HIS A 1 91 ? 2.356 17.049 13.579 1.00 29.84 109 HIS A C 1
ATOM 730 O O . HIS A 1 91 ? 3.138 16.355 12.926 1.00 29.72 109 HIS A O 1
ATOM 737 N N . ALA A 1 92 ? 2.322 17.090 14.900 1.00 30.23 110 ALA A N 1
ATOM 738 C CA . ALA A 1 92 ? 3.196 16.275 15.733 1.00 30.73 110 ALA A CA 1
ATOM 739 C C . ALA A 1 92 ? 4.660 16.425 15.339 1.00 30.81 110 ALA A C 1
ATOM 740 O O . ALA A 1 92 ? 5.427 15.457 15.377 1.00 30.87 110 ALA A O 1
ATOM 742 N N . PHE A 1 93 ? 5.063 17.631 14.949 1.00 30.11 111 PHE A N 1
ATOM 743 C CA . PHE A 1 93 ? 6.451 17.819 14.534 1.00 30.30 111 PHE A CA 1
ATOM 744 C C . PHE A 1 93 ? 7.437 17.678 15.683 1.00 30.57 111 PHE A C 1
ATOM 745 O O . PHE A 1 93 ? 7.234 18.208 16.783 1.00 30.14 111 PHE A O 1
ATOM 753 N N . LYS A 1 94 ? 8.515 16.971 15.372 1.00 30.75 112 LYS A N 1
ATOM 754 C CA . LYS A 1 94 ? 9.713 16.881 16.222 1.00 31.60 112 LYS A CA 1
ATOM 755 C C . LYS A 1 94 ? 10.934 16.595 15.358 1.00 31.61 112 LYS A C 1
ATOM 756 O O . LYS A 1 94 ? 10.815 15.999 14.286 1.00 31.07 112 LYS A O 1
ATOM 762 N N . CYS A 1 95 ? 12.095 17.067 15.793 1.00 31.56 113 CYS A N 1
ATOM 763 C CA . CYS A 1 95 ? 13.300 16.941 14.960 1.00 32.74 113 CYS A CA 1
ATOM 764 C C . CYS A 1 95 ? 13.712 15.489 14.766 1.00 32.69 113 CYS A C 1
ATOM 765 O O . CYS A 1 95 ? 14.252 15.114 13.732 1.00 32.50 113 CYS A O 1
ATOM 768 N N . THR A 1 96 ? 13.448 14.703 15.793 1.00 32.98 114 THR A N 1
ATOM 769 C CA . THR A 1 96 ? 13.671 13.244 15.778 1.00 33.05 114 THR A CA 1
ATOM 770 C C . THR A 1 96 ? 12.513 12.555 16.473 1.00 33.44 114 THR A C 1
ATOM 771 O O . THR A 1 96 ? 11.689 13.199 17.136 1.00 32.58 114 THR A O 1
ATOM 775 N N . THR A 1 97 ? 12.456 11.237 16.346 1.00 34.02 115 THR A N 1
ATOM 776 C CA . THR A 1 97 ? 11.275 10.519 16.818 1.00 34.79 115 THR A CA 1
ATOM 777 C C . THR A 1 97 ? 11.196 10.577 18.332 1.00 35.04 115 THR A C 1
ATOM 778 O O . THR A 1 97 ? 10.134 10.385 18.912 1.00 36.56 115 THR A O 1
ATOM 782 N N . SER A 1 98 ? 12.312 10.872 18.973 1.00 35.14 116 SER A N 1
ATOM 783 C CA . SER A 1 98 ? 12.311 10.963 20.440 1.00 35.40 116 SER A CA 1
ATOM 784 C C . SER A 1 98 ? 12.369 12.408 20.904 1.00 34.36 116 SER A C 1
ATOM 785 O O . SER A 1 98 ? 12.758 12.708 22.034 1.00 34.23 116 SER A O 1
ATOM 788 N N . GLY A 1 99 ? 11.956 13.295 20.020 1.00 33.38 117 GLY A N 1
ATOM 789 C CA . GLY A 1 99 ? 11.945 14.729 20.316 1.00 32.66 117 GLY A CA 1
ATOM 790 C C . GLY A 1 99 ? 10.746 15.188 21.113 1.00 32.48 117 GLY A C 1
ATOM 791 O O . GLY A 1 99 ? 10.131 14.419 21.852 1.00 31.68 117 GLY A O 1
ATOM 792 N N . SER A 1 100 ? 10.394 16.455 20.916 1.00 31.54 118 SER A N 1
ATOM 793 C CA . SER A 1 100 ? 9.347 17.123 21.713 1.00 30.93 118 SER A CA 1
ATOM 794 C C . SER A 1 100 ? 8.597 18.171 20.912 1.00 31.09 118 SER A C 1
ATOM 795 O O . SER A 1 100 ? 9.173 19.184 20.524 1.00 30.33 118 SER A O 1
ATOM 798 N N . ASN A 1 101 ? 7.310 17.936 20.693 1.00 30.50 119 ASN A N 1
ATOM 799 C CA . ASN A 1 101 ? 6.478 18.945 20.040 1.00 30.10 119 ASN A CA 1
ATOM 800 C C . ASN A 1 101 ? 6.283 20.177 20.930 1.00 30.25 119 ASN A C 1
ATOM 801 O O . ASN A 1 101 ? 6.107 21.282 20.431 1.00 28.87 119 ASN A O 1
ATOM 806 N N . ASP A 1 102 ? 6.322 19.974 22.242 1.00 30.17 120 ASP A N 1
ATOM 807 C CA . ASP A 1 102 ? 6.194 21.090 23.209 1.00 30.47 120 ASP A CA 1
ATOM 808 C C . ASP A 1 102 ? 7.294 22.143 23.004 1.00 29.88 120 ASP A C 1
ATOM 809 O O . ASP A 1 102 ? 7.058 23.356 23.081 1.00 30.11 120 ASP A O 1
ATOM 814 N N . ILE A 1 103 ? 8.493 21.670 22.720 1.00 28.76 121 ILE A N 1
ATOM 815 C CA . ILE A 1 103 ? 9.602 22.570 22.367 1.00 28.08 121 ILE A CA 1
ATOM 816 C C . ILE A 1 103 ? 9.237 23.405 21.129 1.00 28.40 121 ILE A C 1
ATOM 817 O O . ILE A 1 103 ? 9.497 24.614 21.065 1.00 26.63 121 ILE A O 1
ATOM 822 N N . TRP A 1 104 ? 8.648 22.740 20.137 1.00 27.68 122 TRP A N 1
ATOM 823 C CA . TRP A 1 104 ? 8.318 23.410 18.861 1.00 27.88 122 TRP A CA 1
ATOM 824 C C . TRP A 1 104 ? 7.164 24.376 19.054 1.00 27.89 122 TRP A C 1
ATOM 825 O O . TRP A 1 104 ? 7.096 25.454 18.441 1.00 26.83 122 TRP A O 1
ATOM 836 N N . MET A 1 105 ? 6.283 24.037 19.979 1.00 27.70 123 MET A N 1
ATOM 837 C CA . MET A 1 105 ? 5.225 24.985 20.358 1.00 27.91 123 MET A CA 1
ATOM 838 C C . MET A 1 105 ? 5.804 26.222 21.032 1.00 27.80 123 MET A C 1
ATOM 839 O O . MET A 1 105 ? 5.319 27.354 20.847 1.00 27.44 123 MET A O 1
ATOM 844 N N . GLN A 1 106 ? 6.854 26.019 21.816 1.00 28.03 124 GLN A N 1
ATOM 845 C CA . GLN A 1 106 ? 7.507 27.135 22.487 1.00 28.37 124 GLN A CA 1
ATOM 846 C C . GLN A 1 106 ? 8.151 28.025 21.432 1.00 27.57 124 GLN A C 1
ATOM 847 O O . GLN A 1 106 ? 8.040 29.246 21.468 1.00 26.72 124 GLN A O 1
ATOM 853 N N . ASN A 1 107 ? 8.757 27.374 20.454 1.00 26.56 125 ASN A N 1
ATOM 854 C CA . ASN A 1 107 ? 9.410 28.076 19.340 1.00 25.64 125 ASN A CA 1
ATOM 855 C C . ASN A 1 107 ? 8.383 28.923 18.600 1.00 25.18 125 ASN A C 1
ATOM 856 O O . ASN A 1 107 ? 8.618 30.097 18.272 1.00 26.49 125 ASN A O 1
ATOM 861 N N . LYS A 1 108 ? 7.236 28.324 18.345 1.00 25.76 126 LYS A N 1
ATOM 862 C CA . LYS A 1 108 ? 6.136 28.995 17.630 1.00 25.69 126 LYS A CA 1
ATOM 863 C C . LYS A 1 108 ? 5.727 30.302 18.329 1.00 25.61 126 LYS A C 1
ATOM 864 O O . LYS A 1 108 ? 5.615 31.359 17.699 1.00 26.14 126 LYS A O 1
ATOM 870 N N . GLY A 1 109 ? 5.528 30.222 19.638 1.00 25.99 127 GLY A N 1
ATOM 871 C CA . GLY A 1 109 ? 5.166 31.380 20.445 1.00 26.11 127 GLY A CA 1
ATOM 872 C C . GLY A 1 109 ? 6.218 32.487 20.386 1.00 26.27 127 GLY A C 1
ATOM 873 O O . GLY A 1 109 ? 5.897 33.681 20.226 1.00 26.05 127 GLY A O 1
ATOM 874 N N . LEU A 1 110 ? 7.483 32.084 20.524 1.00 25.41 128 LEU A N 1
ATOM 875 C CA . LEU A 1 110 ? 8.591 33.054 20.538 1.00 24.87 128 LEU A CA 1
ATOM 876 C C . LEU A 1 110 ? 8.690 33.751 19.190 1.00 24.84 128 LEU A C 1
ATOM 877 O O . LEU A 1 110 ? 8.924 34.968 19.124 1.00 24.70 128 LEU A O 1
ATOM 882 N N . PHE A 1 111 ? 8.500 32.977 18.125 1.00 24.23 129 PHE A N 1
ATOM 883 C CA . PHE A 1 111 ? 8.554 33.542 16.761 1.00 24.72 129 PHE A CA 1
ATOM 884 C C . PHE A 1 111 ? 7.467 34.580 16.539 1.00 24.55 129 PHE A C 1
ATOM 885 O O . PHE A 1 111 ? 7.756 35.688 16.095 1.00 25.06 129 PHE A O 1
ATOM 893 N N . TYR A 1 112 ? 6.211 34.214 16.822 1.00 25.19 130 TYR A N 1
ATOM 894 C CA . TYR A 1 112 ? 5.073 35.110 16.526 1.00 24.96 130 TYR A CA 1
ATOM 895 C C . TYR A 1 112 ? 5.142 36.323 17.425 1.00 25.05 130 TYR A C 1
ATOM 896 O O . TYR A 1 112 ? 4.726 37.395 17.053 1.00 24.89 130 TYR A O 1
ATOM 905 N N . THR A 1 113 ? 5.769 36.172 18.576 1.00 25.13 131 THR A N 1
ATOM 906 C CA . THR A 1 113 ? 5.961 37.343 19.459 1.00 25.98 131 THR A CA 1
ATOM 907 C C . THR A 1 113 ? 6.752 38.428 18.732 1.00 24.78 131 THR A C 1
ATOM 908 O O . THR A 1 113 ? 6.397 39.604 18.745 1.00 26.17 131 THR A O 1
ATOM 912 N N . GLN A 1 114 ? 7.831 38.037 18.089 1.00 26.13 132 GLN A N 1
ATOM 913 C CA . GLN A 1 114 ? 8.693 39.005 17.415 1.00 25.56 132 GLN A CA 1
ATOM 914 C C . GLN A 1 114 ? 7.999 39.557 16.163 1.00 25.53 132 GLN A C 1
ATOM 915 O O . GLN A 1 114 ? 8.138 40.733 15.806 1.00 25.37 132 GLN A O 1
ATOM 921 N N . VAL A 1 115 ? 7.296 38.678 15.458 1.00 25.41 133 VAL A N 1
ATOM 922 C CA . VAL A 1 115 ? 6.562 39.134 14.272 1.00 24.71 133 VAL A CA 1
ATOM 923 C C . VAL A 1 115 ? 5.524 40.209 14.630 1.00 25.31 133 VAL A C 1
ATOM 924 O O . VAL A 1 115 ? 5.451 41.285 14.015 1.00 24.09 133 VAL A O 1
ATOM 928 N N . TYR A 1 116 ? 4.711 39.922 15.644 1.00 24.94 134 TYR A N 1
ATOM 929 C CA . TYR A 1 116 ? 3.638 40.839 15.999 1.00 24.73 134 TYR A CA 1
ATOM 930 C C . TYR A 1 116 ? 4.222 42.145 16.545 1.00 24.69 134 TYR A C 1
ATOM 931 O O . TYR A 1 116 ? 3.778 43.217 16.194 1.00 25.57 134 TYR A O 1
ATOM 940 N N . LYS A 1 117 ? 5.240 42.053 17.391 1.00 24.80 135 LYS A N 1
ATOM 941 C CA . LYS A 1 117 ? 5.803 43.268 17.974 1.00 25.34 135 LYS A CA 1
ATOM 942 C C . LYS A 1 117 ? 6.380 44.186 16.880 1.00 25.52 135 LYS A C 1
ATOM 943 O O . LYS A 1 117 ? 6.219 45.407 16.903 1.00 25.37 135 LYS A O 1
ATOM 949 N N . ASN A 1 118 ? 7.027 43.571 15.903 1.00 25.51 136 ASN A N 1
ATOM 950 C CA . ASN A 1 118 ? 7.717 44.333 14.880 1.00 25.49 136 ASN A CA 1
ATOM 951 C C . ASN A 1 118 ? 6.784 44.872 13.807 1.00 25.49 136 ASN A C 1
ATOM 952 O O . ASN A 1 118 ? 6.968 45.966 13.279 1.00 25.39 136 ASN A O 1
ATOM 957 N N . MET A 1 119 ? 5.719 44.137 13.541 1.00 25.92 137 MET A N 1
ATOM 958 C CA . MET A 1 119 ? 4.781 44.589 12.520 1.00 25.77 137 MET A CA 1
ATOM 959 C C . MET A 1 119 ? 3.872 45.686 13.069 1.00 25.95 137 MET A C 1
ATOM 960 O O . MET A 1 119 ? 3.044 46.228 12.361 1.00 26.56 137 MET A O 1
ATOM 965 N N . ALA A 1 120 ? 4.048 46.022 14.341 1.00 26.21 138 ALA A N 1
ATOM 966 C CA . ALA A 1 120 ? 3.402 47.227 14.903 1.00 25.44 138 ALA A CA 1
ATOM 967 C C . ALA A 1 120 ? 4.214 48.501 14.595 1.00 25.16 138 ALA A C 1
ATOM 968 O O . ALA A 1 120 ? 3.685 49.609 14.705 1.00 25.29 138 ALA A O 1
ATOM 970 N N . VAL A 1 121 ? 5.463 48.332 14.149 1.00 25.89 139 VAL A N 1
ATOM 971 C CA . VAL A 1 121 ? 6.352 49.470 13.859 1.00 25.89 139 VAL A CA 1
ATOM 972 C C . VAL A 1 121 ? 7.013 49.470 12.483 1.00 25.52 139 VAL A C 1
ATOM 973 O O . VAL A 1 121 ? 7.787 50.381 12.172 1.00 27.19 139 VAL A O 1
ATOM 977 N N . TYR A 1 122 ? 6.710 48.453 11.670 1.00 26.35 140 TYR A N 1
ATOM 978 C CA . TYR A 1 122 ? 7.152 48.390 10.262 1.00 25.62 140 TYR A CA 1
ATOM 979 C C . TYR A 1 122 ? 5.947 48.179 9.353 1.00 26.12 140 TYR A C 1
ATOM 980 O O . TYR A 1 122 ? 5.015 47.474 9.705 1.00 25.01 140 TYR A O 1
ATOM 989 N N . ARG A 1 123 ? 5.983 48.790 8.179 1.00 25.85 141 ARG A N 1
ATOM 990 C CA . ARG A 1 123 ? 4.879 48.651 7.219 1.00 26.04 141 ARG A CA 1
ATOM 991 C C . ARG A 1 123 ? 4.978 47.335 6.492 1.00 26.25 141 ARG A C 1
ATOM 992 O O . ARG A 1 123 ? 3.992 46.734 6.106 1.00 26.32 141 ARG A O 1
ATOM 1000 N N . SER A 1 124 ? 6.211 46.938 6.239 1.00 27.01 142 SER A N 1
ATOM 1001 C CA . SER A 1 124 ? 6.487 45.898 5.243 1.00 27.35 142 SER A CA 1
ATOM 1002 C C . SER A 1 124 ? 7.126 44.647 5.804 1.00 27.41 142 SER A C 1
ATOM 1003 O O . SER A 1 124 ? 8.086 44.702 6.566 1.00 26.92 142 SER A O 1
ATOM 1006 N N . LEU A 1 125 ? 6.576 43.510 5.379 1.00 26.74 143 LEU A N 1
ATOM 1007 C CA . LEU A 1 125 ? 7.112 42.191 5.705 1.00 25.62 143 LEU A CA 1
ATOM 1008 C C . LEU A 1 125 ? 7.272 41.397 4.410 1.00 26.65 143 LEU A C 1
ATOM 1009 O O . LEU A 1 125 ? 6.376 41.401 3.529 1.00 26.49 143 LEU A O 1
ATOM 1014 N N . THR A 1 126 ? 8.418 40.765 4.290 1.00 26.11 144 THR A N 1
ATOM 1015 C CA . THR A 1 126 ? 8.633 39.735 3.271 1.00 26.35 144 THR A CA 1
ATOM 1016 C C . THR A 1 126 ? 9.721 38.790 3.765 1.00 26.82 144 THR A C 1
ATOM 1017 O O . THR A 1 126 ? 10.265 38.937 4.863 1.00 27.67 144 THR A O 1
ATOM 1021 N N . PHE A 1 127 ? 10.051 37.829 2.925 1.00 27.52 145 PHE A N 1
ATOM 1022 C CA . PHE A 1 127 ? 11.133 36.906 3.235 1.00 27.86 145 PHE A CA 1
ATOM 1023 C C . PHE A 1 127 ? 12.313 37.259 2.366 1.00 28.19 145 PHE A C 1
ATOM 1024 O O . PHE A 1 127 ? 12.149 37.601 1.193 1.00 27.87 145 PHE A O 1
ATOM 1032 N N . VAL A 1 128 ? 13.505 37.122 2.936 1.00 28.31 146 VAL A N 1
ATOM 1033 C CA . VAL A 1 128 ? 14.750 37.198 2.143 1.00 29.22 146 VAL A CA 1
ATOM 1034 C C . VAL A 1 128 ? 15.608 35.993 2.424 1.00 29.27 146 VAL A C 1
ATOM 1035 O O . VAL A 1 128 ? 15.654 35.473 3.534 1.00 28.71 146 VAL A O 1
ATOM 1039 N N . ASN A 1 129 ? 16.253 35.518 1.383 1.00 30.32 147 ASN A N 1
ATOM 1040 C CA . ASN A 1 129 ? 17.287 34.494 1.531 1.00 30.98 147 ASN A CA 1
ATOM 1041 C C . ASN A 1 129 ? 18.487 35.136 2.219 1.00 30.51 147 ASN A C 1
ATOM 1042 O O . ASN A 1 129 ? 18.797 36.312 2.000 1.00 32.13 147 ASN A O 1
ATOM 1047 N N . VAL A 1 130 ? 19.120 34.380 3.094 1.00 28.46 148 VAL A N 1
ATOM 1048 C CA . VAL A 1 130 ? 20.305 34.848 3.794 1.00 27.82 148 VAL A CA 1
ATOM 1049 C C . VAL A 1 130 ? 21.526 34.145 3.162 1.00 28.43 148 VAL A C 1
ATOM 1050 O O . VAL A 1 130 ? 21.724 32.947 3.312 1.00 27.47 148 VAL A O 1
ATOM 1054 N N . PRO A 1 131 ? 22.334 34.887 2.421 1.00 28.41 149 PRO A N 1
ATOM 1055 C CA . PRO A 1 131 ? 23.498 34.185 1.922 1.00 29.29 149 PRO A CA 1
ATOM 1056 C C . PRO A 1 131 ? 24.514 33.913 3.016 1.00 28.34 149 PRO A C 1
ATOM 1057 O O . PRO A 1 131 ? 24.722 34.732 3.927 1.00 27.90 149 PRO A O 1
ATOM 1061 N N . TYR A 1 132 ? 25.125 32.748 2.908 1.00 27.88 150 TYR A N 1
ATOM 1062 C CA . TYR A 1 132 ? 26.254 32.398 3.779 1.00 27.26 150 TYR A CA 1
ATOM 1063 C C . TYR A 1 132 ? 27.359 31.673 3.024 1.00 27.90 150 TYR A C 1
ATOM 1064 O O . TYR A 1 132 ? 27.130 31.031 1.992 1.00 27.26 150 TYR A O 1
ATOM 1073 N N . VAL A 1 133 ? 28.559 31.815 3.558 1.00 27.57 151 VAL A N 1
ATOM 1074 C CA . VAL A 1 133 ? 29.726 31.090 3.057 1.00 28.03 151 VAL A CA 1
ATOM 1075 C C . VAL A 1 133 ? 30.361 30.269 4.164 1.00 28.30 151 VAL A C 1
ATOM 1076 O O . VAL A 1 133 ? 30.713 30.772 5.224 1.00 27.91 151 VAL A O 1
ATOM 1080 N N . TYR A 1 134 ? 30.454 28.976 3.901 1.00 29.50 152 TYR A N 1
ATOM 1081 C CA . TYR A 1 134 ? 31.175 28.044 4.740 1.00 31.67 152 TYR A CA 1
ATOM 1082 C C . TYR A 1 134 ? 32.384 27.543 3.930 1.00 33.67 152 TYR A C 1
ATOM 1083 O O . TYR A 1 134 ? 32.258 27.205 2.754 1.00 35.15 152 TYR A O 1
ATOM 1092 N N . ASN A 1 135 ? 33.520 27.482 4.589 1.00 36.97 153 ASN A N 1
ATOM 1093 C CA . ASN A 1 135 ? 34.834 27.285 3.931 1.00 39.34 153 ASN A CA 1
ATOM 1094 C C . ASN A 1 135 ? 35.271 25.843 3.795 1.00 39.59 153 ASN A C 1
ATOM 1095 O O . ASN A 1 135 ? 36.191 25.519 3.034 1.00 40.85 153 ASN A O 1
ATOM 1100 N N . GLY A 1 136 ? 34.665 24.996 4.601 1.00 39.27 154 GLY A N 1
ATOM 1101 C CA . GLY A 1 136 ? 35.010 23.589 4.623 1.00 39.22 154 GLY A CA 1
ATOM 1102 C C . GLY A 1 136 ? 34.520 22.917 3.374 1.00 39.39 154 GLY A C 1
ATOM 1103 O O . GLY A 1 136 ? 34.003 23.572 2.475 1.00 39.46 154 GLY A O 1
ATOM 1104 N N . SER A 1 137 ? 34.665 21.598 3.324 1.00 39.34 155 SER A N 1
ATOM 1105 C CA . SER A 1 137 ? 34.166 20.829 2.194 1.00 39.44 155 SER A CA 1
ATOM 1106 C C . SER A 1 137 ? 32.833 20.179 2.532 1.00 38.91 155 SER A C 1
ATOM 1107 O O . SER A 1 137 ? 32.104 19.713 1.661 1.00 38.02 155 SER A O 1
ATOM 1110 N N . ALA A 1 138 ? 32.516 20.163 3.819 1.00 38.39 156 ALA A N 1
ATOM 1111 C CA . ALA A 1 138 ? 31.204 19.675 4.265 1.00 38.01 156 ALA A CA 1
ATOM 1112 C C . ALA A 1 138 ? 30.059 20.460 3.643 1.00 37.82 156 ALA A C 1
ATOM 1113 O O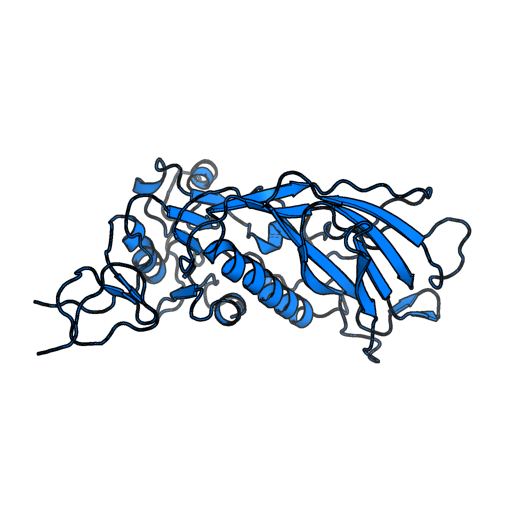 . ALA A 1 138 ? 30.159 21.659 3.366 1.00 37.65 156 ALA A O 1
ATOM 1115 N N . GLN A 1 139 ? 28.971 19.738 3.424 1.00 37.65 157 GLN A N 1
ATOM 1116 C CA . GLN A 1 139 ? 27.716 20.306 2.943 1.00 37.89 157 GLN A CA 1
ATOM 1117 C C . GLN A 1 139 ? 26.657 20.316 4.034 1.00 36.90 157 GLN A C 1
ATOM 1118 O O . GLN A 1 139 ? 26.796 19.699 5.085 1.00 36.08 157 GLN A O 1
ATOM 1124 N N . SER A 1 140 ? 25.563 20.979 3.715 1.00 36.49 158 SER A N 1
ATOM 1125 C CA . SER A 1 140 ? 24.386 21.013 4.598 1.00 36.29 158 SER A CA 1
ATOM 1126 C C . SER A 1 140 ? 23.719 19.640 4.674 1.00 36.48 158 SER A C 1
ATOM 1127 O O . SER A 1 140 ? 23.801 18.818 3.748 1.00 35.85 158 SER A O 1
ATOM 1130 N N . THR A 1 141 ? 23.079 19.405 5.803 1.00 35.88 159 THR A N 1
ATOM 1131 C CA . THR A 1 141 ? 22.437 18.143 6.078 1.00 36.23 159 THR A CA 1
ATOM 1132 C C . THR A 1 141 ? 21.116 18.343 6.813 1.00 37.14 159 THR A C 1
ATOM 1133 O O . THR A 1 141 ? 20.986 19.205 7.692 1.00 35.88 159 THR A O 1
ATOM 1137 N N . ALA A 1 142 ? 20.123 17.565 6.408 1.00 37.45 160 ALA A N 1
ATOM 1138 C CA . ALA A 1 142 ? 18.770 17.716 6.945 1.00 38.20 160 ALA A CA 1
ATOM 1139 C C . ALA A 1 142 ? 18.590 16.848 8.173 1.00 38.52 160 ALA A C 1
ATOM 1140 O O . ALA A 1 142 ? 18.015 15.763 8.120 1.00 39.92 160 ALA A O 1
ATOM 1142 N N . LEU A 1 143 ? 19.080 17.350 9.290 1.00 38.62 161 LEU A N 1
ATOM 1143 C CA . LEU A 1 143 ? 19.089 16.593 10.541 1.00 38.63 161 LEU A CA 1
ATOM 1144 C C . LEU A 1 143 ? 17.714 16.631 11.206 1.00 38.48 161 LEU A C 1
ATOM 1145 O O . LEU A 1 143 ? 17.310 15.690 11.875 1.00 39.97 161 LEU A O 1
ATOM 1150 N N . CYS A 1 144 ? 16.983 17.716 10.992 1.00 36.87 162 CYS A N 1
ATOM 1151 C CA . CYS A 1 144 ? 15.690 17.887 11.643 1.00 35.94 162 CYS A CA 1
ATOM 1152 C C . CYS A 1 144 ? 14.569 17.714 10.624 1.00 35.52 162 CYS A C 1
ATOM 1153 O O . CYS A 1 144 ? 14.434 18.508 9.693 1.00 34.73 162 CYS A O 1
ATOM 1156 N N . LYS A 1 145 ? 13.788 16.654 10.799 1.00 35.69 163 LYS A N 1
ATOM 1157 C CA . LYS A 1 145 ? 12.691 16.318 9.856 1.00 36.13 163 LYS A CA 1
ATOM 1158 C C . LYS A 1 145 ? 11.683 15.331 10.402 1.00 35.85 163 LYS A C 1
ATOM 115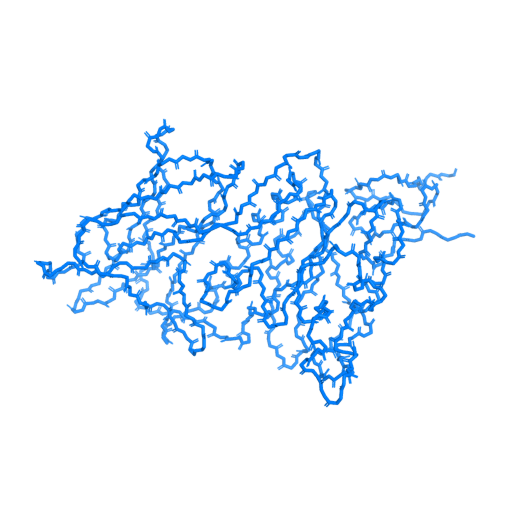9 O O . LYS A 1 145 ? 12.012 14.461 11.183 1.00 35.58 163 LYS A O 1
ATOM 1165 N N . SER A 1 146 ? 10.450 15.511 9.969 1.00 36.12 164 SER A N 1
ATOM 1166 C CA . SER A 1 146 ? 9.322 14.658 10.359 1.00 37.21 164 SER A CA 1
ATOM 1167 C C . SER A 1 146 ? 8.273 14.649 9.262 1.00 37.61 164 SER A C 1
ATOM 1168 O O . SER A 1 146 ? 7.653 15.665 8.955 1.00 36.93 164 SER A O 1
ATOM 1171 N N . GLY A 1 147 ? 8.095 13.484 8.656 1.00 38.46 165 GLY A N 1
ATOM 1172 C CA . GLY A 1 147 ? 7.167 13.354 7.537 1.00 38.59 165 GLY A CA 1
ATOM 1173 C C . GLY A 1 147 ? 7.504 14.315 6.427 1.00 38.64 165 GLY A C 1
ATOM 1174 O O . GLY A 1 147 ? 8.626 14.338 5.922 1.00 39.30 165 GLY A O 1
ATOM 1175 N N . SER A 1 148 ? 6.529 15.141 6.078 1.00 38.70 166 SER A N 1
ATOM 1176 C CA . SER A 1 148 ? 6.661 16.052 4.944 1.00 38.64 166 SER A CA 1
ATOM 1177 C C . SER A 1 148 ? 7.333 17.335 5.374 1.00 37.74 166 SER A C 1
ATOM 1178 O O . SER A 1 148 ? 7.652 18.196 4.560 1.00 39.16 166 SER A O 1
ATOM 1181 N N . LEU A 1 149 ? 7.552 17.463 6.668 1.00 36.05 167 LEU A N 1
ATOM 1182 C CA . LEU A 1 149 ? 8.219 18.654 7.172 1.00 34.57 167 LEU A CA 1
ATOM 1183 C C . LEU A 1 149 ? 9.706 18.441 7.329 1.00 33.67 167 LEU A C 1
ATOM 1184 O O . LEU A 1 149 ? 10.153 17.588 8.101 1.00 33.99 167 LEU A O 1
ATOM 1189 N N . VAL A 1 150 ? 10.456 19.230 6.577 1.00 32.03 168 VAL A N 1
ATOM 1190 C CA . VAL A 1 150 ? 11.908 19.211 6.613 1.00 31.37 168 VAL A CA 1
ATOM 1191 C C . VAL A 1 150 ? 12.461 20.614 6.907 1.00 30.90 168 VAL A C 1
ATOM 1192 O O . VAL A 1 150 ? 12.264 21.546 6.138 1.00 30.68 168 VAL A O 1
ATOM 1196 N N . LEU A 1 151 ? 13.135 20.734 8.042 1.00 30.26 169 LEU A N 1
ATOM 1197 C CA . LEU A 1 151 ? 13.739 21.997 8.465 1.00 29.49 169 LEU A CA 1
ATOM 1198 C C . LEU A 1 151 ? 14.827 22.416 7.499 1.00 28.94 169 LEU A C 1
ATOM 1199 O O . LEU A 1 151 ? 15.692 21.602 7.133 1.00 29.80 169 LEU A O 1
ATOM 1204 N N . ASN A 1 152 ? 14.789 23.670 7.063 1.00 28.15 170 ASN A N 1
ATOM 1205 C CA . ASN A 1 152 ? 15.902 24.201 6.264 1.00 27.55 170 ASN A CA 1
ATOM 1206 C C . ASN A 1 152 ? 16.480 25.540 6.740 1.00 27.42 170 ASN A C 1
ATOM 1207 O O . ASN A 1 152 ? 17.413 26.061 6.157 1.00 27.38 170 ASN A O 1
ATOM 1212 N N . ASN A 1 153 ? 15.905 26.056 7.813 1.00 27.46 171 ASN A N 1
ATOM 1213 C CA . ASN A 1 153 ? 16.366 27.281 8.464 1.00 26.99 171 ASN A CA 1
ATOM 1214 C C . ASN A 1 153 ? 16.247 27.149 9.982 1.00 26.77 171 ASN A C 1
ATOM 1215 O O . ASN A 1 153 ? 15.143 26.898 10.484 1.00 25.99 171 ASN A O 1
ATOM 1220 N N . PRO A 1 154 ? 17.375 27.249 10.718 1.00 26.51 172 PRO A N 1
ATOM 1221 C CA . PRO A 1 154 ? 18.741 27.348 10.183 1.00 26.85 172 PRO A CA 1
ATOM 1222 C C . PRO A 1 154 ? 19.173 26.072 9.474 1.00 26.53 172 PRO A C 1
ATOM 1223 O O . PRO A 1 154 ? 18.600 25.014 9.668 1.00 26.80 172 PRO A O 1
ATOM 1227 N N . ALA A 1 155 ? 20.179 26.205 8.627 1.00 27.16 173 ALA A N 1
ATOM 1228 C CA . ALA A 1 155 ? 20.863 25.043 8.038 1.00 27.81 173 ALA A CA 1
ATOM 1229 C C . ALA A 1 155 ? 21.774 24.396 9.058 1.00 28.38 173 ALA A C 1
ATOM 1230 O O . ALA A 1 155 ? 22.297 25.064 9.933 1.00 27.14 173 ALA A O 1
ATOM 1232 N N . TYR A 1 156 ? 21.934 23.080 8.942 1.00 28.35 174 TYR A N 1
ATOM 1233 C CA . TYR A 1 156 ? 22.976 22.355 9.637 1.00 28.86 174 TYR A CA 1
ATOM 1234 C C . TYR A 1 156 ? 24.058 22.025 8.626 1.00 29.41 174 TYR A C 1
ATOM 1235 O O . TYR A 1 156 ? 23.768 21.527 7.532 1.00 29.33 174 TYR A O 1
ATOM 1244 N N . ILE A 1 157 ? 25.297 22.261 9.026 1.00 29.61 175 ILE A N 1
ATOM 1245 C CA . ILE A 1 157 ? 26.473 21.865 8.217 1.00 30.07 175 ILE A CA 1
ATOM 1246 C C . ILE A 1 157 ? 27.104 20.601 8.808 1.00 30.37 175 ILE A C 1
ATOM 1247 O O . ILE A 1 157 ? 27.365 20.511 10.003 1.00 30.23 175 ILE A O 1
ATOM 1252 N N . ALA A 1 158 ? 27.327 19.616 7.946 1.00 31.13 176 ALA A N 1
ATOM 1253 C CA . ALA A 1 158 ? 27.920 18.341 8.362 1.00 31.99 176 ALA A CA 1
ATOM 1254 C C . ALA A 1 158 ? 29.345 18.543 8.812 1.00 32.99 176 ALA A C 1
ATOM 1255 O O . ALA A 1 158 ? 29.983 19.521 8.480 1.00 33.36 176 ALA A O 1
ATOM 1257 N N . ARG A 1 159 ? 29.822 17.578 9.581 1.00 34.61 177 ARG A N 1
ATOM 1258 C CA . ARG A 1 159 ? 31.205 17.530 10.053 1.00 35.76 177 ARG A CA 1
ATOM 1259 C C . ARG A 1 159 ? 32.179 17.323 8.910 1.00 36.45 177 ARG A C 1
ATOM 1260 O O . ARG A 1 159 ? 31.877 16.623 7.958 1.00 35.88 177 ARG A O 1
ATOM 1268 N N . GLU A 1 160 ? 33.341 17.949 8.992 1.00 37.63 178 GLU A N 1
ATOM 1269 C CA . GLU A 1 160 ? 34.419 17.708 8.050 1.00 38.76 178 GLU A CA 1
ATOM 1270 C C . GLU A 1 160 ? 35.015 16.296 8.178 1.00 40.38 178 GLU A C 1
ATOM 1271 O O . GLU A 1 160 ? 34.925 15.674 9.207 1.00 39.65 178 GLU A O 1
ATOM 1277 N N . ALA A 1 161 ? 35.637 15.820 7.112 1.00 42.51 179 ALA A N 1
ATOM 1278 C CA . ALA A 1 161 ? 36.206 14.472 7.070 1.00 44.32 179 ALA A CA 1
ATOM 1279 C C . ALA A 1 161 ? 37.120 14.182 8.234 1.00 45.57 179 ALA A C 1
ATOM 1280 O O . ALA A 1 161 ? 37.053 13.143 8.829 1.00 47.91 179 ALA A O 1
ATOM 1282 N N . ASN A 1 162 ? 37.987 15.130 8.533 1.00 45.87 180 ASN A N 1
ATOM 1283 C CA . ASN A 1 162 ? 39.092 14.948 9.438 1.00 45.95 180 ASN A CA 1
ATOM 1284 C C . ASN A 1 162 ? 38.705 14.807 10.888 1.00 45.53 180 ASN A C 1
ATOM 1285 O O . ASN A 1 162 ? 39.533 14.439 11.703 1.00 45.96 180 ASN A O 1
ATOM 1290 N N . PHE A 1 163 ? 37.465 15.140 11.223 1.00 44.20 181 PHE A N 1
ATOM 1291 C CA . PHE A 1 163 ? 37.068 15.164 12.612 1.00 43.29 181 PHE A CA 1
ATOM 1292 C C . PHE A 1 163 ? 36.406 13.860 12.965 1.00 42.22 181 PHE A C 1
ATOM 1293 O O . PHE A 1 163 ? 35.625 13.357 12.221 1.00 42.07 181 PHE A O 1
ATOM 1301 N N . GLY A 1 164 ? 36.725 13.334 14.129 1.00 41.19 182 GLY A N 1
ATOM 1302 C CA . GLY A 1 164 ? 36.203 12.046 14.579 1.00 40.39 182 GLY A CA 1
ATOM 1303 C C . GLY A 1 164 ? 35.196 12.166 15.695 1.00 39.93 182 GLY A C 1
ATOM 1304 O O . GLY A 1 164 ? 34.620 11.179 16.158 1.00 39.33 182 GLY A O 1
ATOM 1305 N N . ASP A 1 165 ? 34.980 13.400 16.123 1.00 38.85 183 ASP A N 1
ATOM 1306 C CA . ASP A 1 165 ? 33.955 13.679 17.117 1.00 38.45 183 ASP A CA 1
ATOM 1307 C C . ASP A 1 165 ? 33.279 15.020 16.820 1.00 37.27 183 ASP A C 1
ATOM 1308 O O . ASP A 1 165 ? 33.482 15.595 15.753 1.00 36.18 183 ASP A O 1
ATOM 1313 N N . TYR A 1 166 ? 32.475 15.494 17.766 1.00 37.12 184 TYR A N 1
ATOM 1314 C CA . TYR A 1 166 ? 31.701 16.749 17.573 1.00 36.58 184 TYR A CA 1
ATOM 1315 C C . TYR A 1 166 ? 32.128 17.853 18.531 1.00 36.83 184 TYR A C 1
ATOM 1316 O O . TYR A 1 166 ? 31.369 18.779 18.827 1.00 36.27 184 TYR A O 1
ATOM 1325 N N . TYR A 1 167 ? 33.374 17.767 18.975 1.00 37.12 185 TYR A N 1
ATOM 1326 C CA . TYR A 1 167 ? 33.915 18.750 19.919 1.00 37.76 185 TYR A CA 1
ATOM 1327 C C . TYR A 1 167 ? 34.628 19.912 19.225 1.00 37.82 185 TYR A C 1
ATOM 1328 O O . TYR A 1 167 ? 35.326 20.723 19.852 1.00 39.87 185 TYR A O 1
ATOM 1337 N N . TYR A 1 168 ? 34.420 20.005 17.931 1.00 36.13 186 TYR A N 1
ATOM 1338 C CA . TYR A 1 168 ? 35.156 20.948 17.095 1.00 34.97 186 TYR A CA 1
ATOM 1339 C C . TYR A 1 168 ? 34.497 22.335 17.067 1.00 34.27 186 TYR A C 1
ATOM 1340 O O . TYR A 1 168 ? 33.324 22.505 17.422 1.00 33.12 186 TYR A O 1
ATOM 1349 N N . LYS A 1 169 ? 35.302 23.300 16.646 1.00 33.25 187 LYS A N 1
ATOM 1350 C CA . LYS A 1 169 ? 34.873 24.670 16.411 1.00 32.96 187 LYS A CA 1
ATOM 1351 C C . LYS A 1 169 ? 35.004 24.995 14.931 1.00 32.21 187 LYS A C 1
ATOM 1352 O O . LYS A 1 169 ? 36.080 24.882 14.338 1.00 32.01 187 LYS A O 1
ATOM 1358 N N . VAL A 1 170 ? 33.889 25.376 14.328 1.00 30.76 188 VAL A N 1
ATOM 1359 C CA . VAL A 1 170 ? 33.885 25.829 12.944 1.00 30.00 188 VAL A CA 1
ATOM 1360 C C . VAL A 1 170 ? 32.962 27.037 12.779 1.00 30.23 188 VAL A C 1
ATOM 1361 O O . VAL A 1 170 ? 32.110 27.314 13.652 1.00 29.77 188 VAL A O 1
ATOM 1365 N N . GLU A 1 171 ? 33.124 27.745 11.675 1.00 29.56 189 GLU A N 1
ATOM 1366 C CA . GLU A 1 171 ? 32.309 28.955 11.438 1.00 30.13 189 GLU A CA 1
ATOM 1367 C C . GLU A 1 171 ? 31.899 29.153 9.991 1.00 30.04 189 GLU A C 1
ATOM 1368 O O . GLU A 1 171 ? 32.484 28.581 9.068 1.00 28.51 189 GLU A O 1
ATOM 1374 N N . ALA A 1 172 ? 30.835 29.932 9.829 1.00 29.61 190 ALA A N 1
ATOM 1375 C CA . ALA A 1 172 ? 30.379 30.448 8.523 1.00 28.83 190 ALA A CA 1
ATOM 1376 C C . ALA A 1 172 ? 30.117 31.935 8.624 1.00 28.51 190 ALA A C 1
ATOM 1377 O O . ALA A 1 172 ? 29.880 32.460 9.711 1.00 28.58 190 ALA A O 1
ATOM 1379 N N . ASP A 1 173 ? 30.152 32.597 7.476 1.00 27.75 191 ASP A N 1
ATOM 1380 C CA . ASP A 1 173 ? 29.821 34.004 7.372 1.00 27.14 191 ASP A CA 1
ATOM 1381 C C . ASP A 1 173 ? 28.446 34.123 6.730 1.00 26.87 191 ASP A C 1
ATOM 1382 O O . ASP A 1 173 ? 28.197 33.516 5.694 1.00 26.68 191 ASP A O 1
ATOM 1387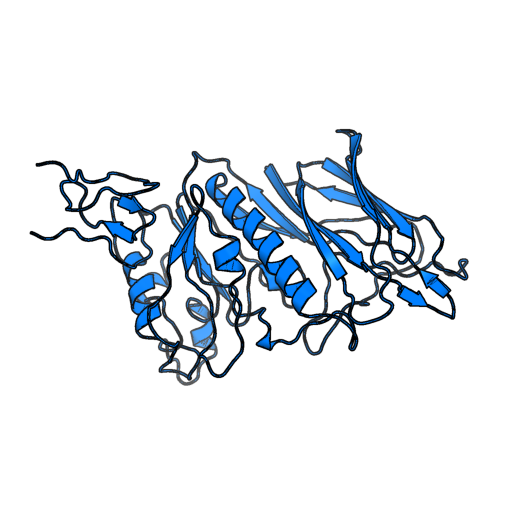 N N . PHE A 1 174 ? 27.558 34.859 7.391 1.00 26.02 192 PHE A N 1
ATOM 1388 C CA . PHE A 1 174 ? 26.239 35.214 6.833 1.00 25.69 192 PHE A CA 1
ATOM 1389 C C . PHE A 1 174 ? 26.026 36.714 6.824 1.00 25.83 192 PHE A C 1
ATOM 1390 O O . PHE A 1 174 ? 26.490 37.430 7.710 1.00 26.26 192 PHE A O 1
ATOM 1398 N N . TYR A 1 175 ? 25.395 37.192 5.758 1.00 25.95 193 TYR A N 1
ATOM 1399 C CA . TYR A 1 175 ? 25.289 38.624 5.493 1.00 25.80 193 TYR A CA 1
ATOM 1400 C C . TYR A 1 175 ? 23.847 39.059 5.351 1.00 26.35 193 TYR A C 1
ATOM 1401 O O . TYR A 1 175 ? 23.091 38.509 4.568 1.00 25.98 193 TYR A O 1
ATOM 1410 N N . LEU A 1 176 ? 23.471 40.024 6.164 1.00 26.67 194 LEU A N 1
ATOM 1411 C CA . LEU A 1 176 ? 22.113 40.575 6.142 1.00 26.76 194 LEU A CA 1
ATOM 1412 C C . LEU A 1 176 ? 22.095 41.945 5.473 1.00 26.92 194 LEU A C 1
ATOM 1413 O O . LEU A 1 176 ? 22.709 42.912 5.931 1.00 27.32 194 LEU A O 1
ATOM 1418 N N . SER A 1 177 ? 21.330 42.031 4.404 1.00 27.80 195 SER A N 1
ATOM 1419 C CA . SER A 1 177 ? 21.179 43.284 3.657 1.00 28.50 195 SER A CA 1
ATOM 1420 C C . SER A 1 177 ? 19.791 43.384 3.035 1.00 28.96 195 SER A C 1
ATOM 1421 O O . SER A 1 177 ? 19.106 42.375 2.826 1.00 30.24 195 SER A O 1
ATOM 1424 N N . GLY A 1 178 ? 19.381 44.608 2.769 1.00 29.67 196 GLY A N 1
ATOM 1425 C CA . GLY A 1 178 ? 18.136 44.868 2.044 1.00 30.19 196 GLY A CA 1
ATOM 1426 C C . GLY A 1 178 ? 16.940 45.251 2.901 1.00 30.71 196 GLY A C 1
ATOM 1427 O O . GLY A 1 178 ? 15.873 45.599 2.356 1.00 31.32 196 GLY A O 1
ATOM 1428 N N . CYS A 1 179 ? 17.119 45.210 4.222 1.00 30.31 197 CYS A N 1
ATOM 1429 C CA . CYS A 1 179 ? 16.013 45.436 5.193 1.00 29.35 197 CYS A CA 1
ATOM 1430 C C . CYS A 1 179 ? 16.446 46.337 6.339 1.00 29.65 197 CYS A C 1
ATOM 1431 O O . CYS A 1 179 ? 17.622 46.436 6.660 1.00 27.81 197 CYS A O 1
ATOM 1434 N N . ASP A 1 180 ? 15.483 46.963 7.002 1.00 28.79 198 ASP A N 1
ATOM 1435 C CA . ASP A 1 180 ? 15.811 47.746 8.194 1.00 29.52 198 ASP A CA 1
ATOM 1436 C C . ASP A 1 180 ? 16.213 46.825 9.348 1.00 28.48 198 ASP A C 1
ATOM 1437 O O . ASP A 1 180 ? 17.161 47.099 10.109 1.00 28.21 198 ASP A O 1
ATOM 1442 N N . GLU A 1 181 ? 15.459 45.742 9.481 1.00 27.47 199 GLU A N 1
ATOM 1443 C CA . GLU A 1 181 ? 15.713 44.720 10.489 1.00 28.02 199 GLU A CA 1
ATOM 1444 C C . GLU A 1 181 ? 15.337 43.372 9.946 1.00 26.71 199 GLU A C 1
ATOM 1445 O O . GLU A 1 181 ? 14.564 43.252 9.001 1.00 26.50 199 GLU A O 1
ATOM 1451 N N . TYR A 1 182 ? 15.866 42.369 10.619 1.00 25.28 200 TYR A N 1
ATOM 1452 C CA . TYR A 1 182 ? 15.741 40.975 10.213 1.00 25.13 200 TYR A CA 1
ATOM 1453 C C . TYR A 1 182 ? 15.392 40.102 11.399 1.00 25.08 200 TYR A C 1
ATOM 1454 O O . TYR A 1 182 ? 15.984 40.252 12.471 1.00 24.82 200 TYR A O 1
ATOM 1463 N N . ILE A 1 183 ? 14.428 39.201 11.217 1.00 24.80 201 ILE A N 1
ATOM 1464 C CA . ILE A 1 183 ? 14.186 38.144 12.227 1.00 24.94 201 ILE A CA 1
ATOM 1465 C C . ILE A 1 183 ? 14.875 36.886 11.743 1.00 25.43 201 ILE A C 1
ATOM 1466 O O . ILE A 1 183 ? 14.560 36.353 10.667 1.00 23.79 201 ILE A O 1
ATOM 1471 N N . VAL A 1 184 ? 15.833 36.403 12.538 1.00 25.82 202 VAL A N 1
ATOM 1472 C CA . VAL A 1 184 ? 16.548 35.163 12.190 1.00 25.95 202 VAL A CA 1
ATOM 1473 C C . VAL A 1 184 ? 16.533 34.209 13.383 1.00 25.58 202 VAL A C 1
ATOM 1474 O O . VAL A 1 184 ? 16.488 34.678 14.532 1.00 25.69 202 VAL A O 1
ATOM 1478 N N . PRO A 1 185 ? 16.627 32.892 13.119 1.00 25.29 203 PRO A N 1
ATOM 1479 C CA . PRO A 1 185 ? 16.646 31.963 14.245 1.00 25.52 203 PRO A CA 1
ATOM 1480 C C . PRO A 1 185 ? 18.057 31.659 14.686 1.00 25.64 203 PRO A C 1
ATOM 1481 O O . PRO A 1 185 ? 18.933 31.467 13.841 1.00 25.21 203 PRO A O 1
ATOM 1485 N N . LEU A 1 186 ? 18.218 31.578 15.996 1.00 25.44 204 LEU A N 1
ATOM 1486 C CA . LEU A 1 186 ? 19.414 31.051 16.657 1.00 25.52 204 LEU A CA 1
ATOM 1487 C C . LEU A 1 186 ? 18.933 29.879 17.518 1.00 26.46 204 LEU A C 1
ATOM 1488 O O . LEU A 1 186 ? 18.105 30.058 18.415 1.00 25.90 204 LEU A O 1
ATOM 1493 N N . CYS A 1 187 ? 19.388 28.677 17.172 1.00 26.61 205 CYS A N 1
ATOM 1494 C CA . CYS A 1 187 ? 18.853 27.446 17.760 1.00 26.33 205 CYS A CA 1
ATOM 1495 C C . CYS A 1 187 ? 19.957 26.473 18.159 1.00 26.77 205 CYS A C 1
ATOM 1496 O O . CYS A 1 187 ? 21.045 26.445 17.583 1.00 26.83 205 CYS A O 1
ATOM 1499 N N . ILE A 1 188 ? 19.615 25.650 19.131 1.00 25.85 206 ILE A N 1
ATOM 1500 C CA . ILE A 1 188 ? 20.448 24.499 19.540 1.00 26.37 206 ILE A CA 1
ATOM 1501 C C . ILE A 1 188 ? 19.589 23.326 19.986 1.00 26.60 206 ILE A C 1
ATOM 1502 O O . ILE A 1 188 ? 18.453 23.495 20.434 1.00 27.25 206 ILE A O 1
ATOM 1507 N N . PHE A 1 189 ? 20.169 22.134 19.919 1.00 27.40 207 PHE A N 1
ATOM 1508 C CA . PHE A 1 189 ? 19.608 21.007 20.647 1.00 27.28 207 PHE A CA 1
ATOM 1509 C C . PHE A 1 189 ? 19.917 21.237 22.120 1.00 28.00 207 PHE A C 1
ATOM 1510 O O . PHE A 1 189 ? 21.065 21.300 22.509 1.00 28.64 207 PHE A O 1
ATOM 1518 N N . ASN A 1 190 ? 18.871 21.388 22.918 1.00 28.40 208 ASN A N 1
ATOM 1519 C CA . ASN A 1 190 ? 19.018 21.630 24.343 1.00 29.15 208 ASN A CA 1
ATOM 1520 C C . ASN A 1 190 ? 18.753 20.314 25.067 1.00 29.19 208 ASN A C 1
ATOM 1521 O O . ASN A 1 190 ? 17.618 19.958 25.354 1.00 28.86 208 ASN A O 1
ATOM 1526 N N . GLY A 1 191 ? 19.839 19.620 25.338 1.00 29.68 209 GLY A N 1
ATOM 1527 C CA . GLY A 1 191 ? 19.803 18.233 25.839 1.00 30.30 209 GLY A CA 1
ATOM 1528 C C . GLY A 1 191 ? 21.109 17.491 25.640 1.00 30.45 209 GLY A C 1
ATOM 1529 O O . GLY A 1 191 ? 22.033 17.963 24.978 1.00 30.62 209 GLY A O 1
ATOM 1530 N N . LYS A 1 192 ? 21.193 16.323 26.259 1.00 30.95 210 LYS A N 1
ATOM 1531 C CA . LYS A 1 192 ? 22.357 15.447 26.110 1.00 31.26 210 LYS A CA 1
ATOM 1532 C C . LYS A 1 192 ? 22.242 14.635 24.827 1.00 30.95 210 LYS A C 1
ATOM 1533 O O . LYS A 1 192 ? 21.499 13.663 24.763 1.00 30.98 210 LYS A O 1
ATOM 1539 N N . PHE A 1 193 ? 22.961 15.085 23.798 1.00 31.69 211 PHE A N 1
ATOM 1540 C CA . PHE A 1 193 ? 22.821 14.576 22.415 1.00 32.23 211 PHE A CA 1
ATOM 1541 C C . PHE A 1 193 ? 23.814 13.460 22.148 1.00 33.04 211 PHE A C 1
ATOM 1542 O O . PHE A 1 193 ? 25.027 13.684 22.103 1.00 33.91 211 PHE A O 1
ATOM 1550 N N . LEU A 1 194 ? 23.278 12.260 21.973 1.00 33.92 212 LEU A N 1
ATOM 1551 C CA . LEU A 1 194 ? 24.108 11.055 21.767 1.00 34.43 212 LEU A CA 1
ATOM 1552 C C . LEU A 1 194 ? 24.578 10.950 20.322 1.00 35.28 212 LEU A C 1
ATOM 1553 O O . LEU A 1 194 ? 23.771 10.973 19.373 1.00 35.97 212 LEU A O 1
ATOM 1558 N N . SER A 1 195 ? 25.893 10.890 20.172 1.00 36.05 213 SER A N 1
ATOM 1559 C CA . SER A 1 195 ? 26.506 10.517 18.904 1.00 37.14 213 SER A CA 1
ATOM 1560 C C . SER A 1 195 ? 27.749 9.651 19.077 1.00 37.80 213 SER A C 1
ATOM 1561 O O . SER A 1 195 ? 28.733 10.027 19.743 1.00 37.77 213 SER A O 1
ATOM 1564 N N . ASN A 1 196 ? 27.684 8.498 18.426 1.00 38.96 214 ASN A N 1
ATOM 1565 C CA . ASN A 1 196 ? 28.745 7.494 18.492 1.00 39.37 214 ASN A CA 1
ATOM 1566 C C . ASN A 1 196 ? 29.331 7.377 19.882 1.00 39.14 214 ASN A C 1
ATOM 1567 O O . ASN A 1 196 ? 30.515 7.609 20.086 1.00 39.18 214 ASN A O 1
ATOM 1572 N N . THR A 1 197 ? 28.462 7.033 20.821 1.00 39.23 215 THR A N 1
ATOM 1573 C CA . THR A 1 197 ? 28.828 6.683 22.200 1.00 39.49 215 THR A CA 1
ATOM 1574 C C . THR A 1 197 ? 29.112 7.872 23.103 1.00 39.43 215 THR A C 1
ATOM 1575 O O . THR A 1 197 ? 29.263 7.723 24.310 1.00 39.28 215 THR A O 1
ATOM 1579 N N . LYS A 1 198 ? 29.140 9.069 22.534 1.00 39.57 216 LYS A N 1
ATOM 1580 C CA . LYS A 1 198 ? 29.373 10.276 23.348 1.00 39.62 216 LYS A CA 1
ATOM 1581 C C . LYS A 1 198 ? 28.187 11.239 23.361 1.00 38.77 216 LYS A C 1
ATOM 1582 O O . LYS A 1 198 ? 27.468 11.395 22.367 1.00 38.26 216 LYS A O 1
ATOM 1588 N N . TYR A 1 199 ? 27.990 11.848 24.527 1.00 37.94 217 TYR A N 1
ATOM 1589 C CA . TYR A 1 199 ? 26.898 12.819 24.755 1.00 37.72 217 TYR A CA 1
ATOM 1590 C C . TYR A 1 199 ? 27.393 14.249 24.660 1.00 36.73 217 TYR A C 1
ATOM 1591 O O . TYR A 1 199 ? 28.259 14.679 25.423 1.00 37.41 217 TYR A O 1
ATOM 1600 N N . TYR A 1 200 ? 26.795 14.976 23.729 1.00 35.00 218 TYR A N 1
ATOM 1601 C CA . TYR A 1 200 ? 27.169 16.357 23.393 1.00 33.64 218 TYR A CA 1
ATOM 1602 C C . TYR A 1 200 ? 26.209 17.406 23.922 1.00 32.37 218 TYR A C 1
ATOM 1603 O O . TYR A 1 200 ? 25.047 17.134 24.205 1.00 30.75 218 TYR A O 1
ATOM 1612 N N . ASP A 1 201 ? 26.775 18.598 24.076 1.00 31.45 219 ASP A N 1
ATOM 1613 C CA . ASP A 1 201 ? 26.051 19.803 24.517 1.00 30.64 219 ASP A CA 1
ATOM 1614 C C . ASP A 1 201 ? 26.247 20.903 23.473 1.00 29.34 219 ASP A C 1
ATOM 1615 O O . ASP A 1 201 ? 27.264 21.598 23.431 1.00 28.85 219 ASP A O 1
ATOM 1620 N N . ASP A 1 202 ? 25.247 21.024 22.623 1.00 28.88 220 ASP A N 1
ATOM 1621 C CA . ASP A 1 202 ? 25.287 21.922 21.455 1.00 28.46 220 ASP A CA 1
ATOM 1622 C C . ASP A 1 202 ? 25.563 23.330 21.904 1.00 28.53 220 ASP A C 1
ATOM 1623 O O . ASP A 1 202 ? 25.106 23.765 22.957 1.00 29.21 220 ASP A O 1
ATOM 1628 N N . SER A 1 203 ? 26.324 24.037 21.089 1.00 28.20 221 SER A N 1
ATOM 1629 C CA . SE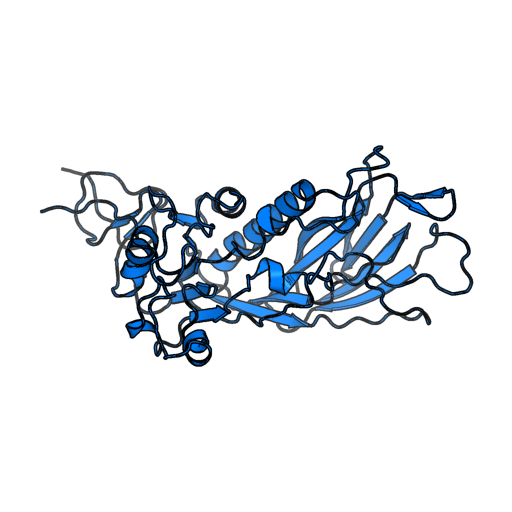R A 1 203 ? 26.679 25.417 21.358 1.00 27.73 221 SER A CA 1
ATOM 1630 C C . SER A 1 203 ? 26.730 26.186 20.059 1.00 27.77 221 SER A C 1
ATOM 1631 O O . SER A 1 203 ? 27.366 25.753 19.092 1.00 26.98 221 SER A O 1
ATOM 1634 N N . GLN A 1 204 ? 26.052 27.333 20.032 1.00 27.07 222 GLN A N 1
ATOM 1635 C CA . GLN A 1 204 ? 26.047 28.180 18.824 1.00 26.47 222 GLN A CA 1
ATOM 1636 C C . GLN A 1 204 ? 26.026 29.643 19.160 1.00 26.96 222 GLN A C 1
ATOM 1637 O O . GLN A 1 204 ? 25.197 30.094 19.960 1.00 26.46 222 GLN A O 1
ATOM 1643 N N . TYR A 1 205 ? 26.956 30.358 18.542 1.00 26.85 223 TYR A N 1
ATOM 1644 C CA . TYR A 1 205 ? 27.037 31.801 18.642 1.00 26.15 223 TYR A CA 1
ATOM 1645 C C . TYR A 1 205 ? 26.880 32.448 17.262 1.00 25.73 223 TYR A C 1
ATOM 1646 O O . TYR A 1 205 ? 27.313 31.916 16.218 1.00 25.26 223 TYR A O 1
ATOM 1655 N N . TYR A 1 206 ? 26.261 33.598 17.293 1.00 25.46 224 TYR A N 1
ATOM 1656 C CA . TYR A 1 206 ? 26.276 34.545 16.160 1.00 25.88 224 TYR A CA 1
ATOM 1657 C C . TYR A 1 206 ? 27.001 35.796 16.651 1.00 26.22 224 TYR A C 1
ATOM 1658 O O . TYR A 1 206 ? 26.813 36.238 17.784 1.00 27.51 224 TYR A O 1
ATOM 1667 N N . PHE A 1 207 ? 27.776 36.381 15.758 1.00 26.35 225 PHE A N 1
ATOM 1668 C CA . PHE A 1 207 ? 28.619 37.532 16.051 1.00 27.23 225 PHE A CA 1
ATOM 1669 C C . PHE A 1 207 ? 28.482 38.586 14.954 1.00 27.43 225 PHE A C 1
ATOM 1670 O O . PHE A 1 207 ? 28.725 38.291 13.780 1.00 26.93 225 PHE A O 1
ATOM 1678 N N . ASN A 1 208 ? 28.058 39.782 15.345 1.00 26.78 226 ASN A N 1
ATOM 1679 C CA . ASN A 1 208 ? 28.011 40.936 14.423 1.00 27.35 226 ASN A CA 1
ATOM 1680 C C . ASN A 1 208 ? 29.405 41.544 14.375 1.00 28.40 226 ASN A C 1
ATOM 1681 O O . ASN A 1 208 ? 29.898 42.074 15.372 1.00 28.31 226 ASN A O 1
ATOM 1686 N N . LYS A 1 209 ? 30.060 41.428 13.219 1.00 28.96 227 LYS A N 1
ATOM 1687 C CA . LYS A 1 209 ? 31.464 41.803 13.095 1.00 30.63 227 LYS A CA 1
ATOM 1688 C C . LYS A 1 209 ? 31.725 43.299 13.288 1.00 30.66 227 LYS A C 1
ATOM 1689 O O . LYS A 1 209 ? 32.851 43.724 13.558 1.00 30.96 227 LYS A O 1
ATOM 1695 N N . ASP A 1 210 ? 30.690 44.103 13.141 1.00 31.45 228 ASP A N 1
ATOM 1696 C CA . ASP A 1 210 ? 30.875 45.537 13.252 1.00 31.49 228 ASP A CA 1
ATOM 1697 C C . ASP A 1 210 ? 30.295 46.148 14.521 1.00 31.20 228 ASP A C 1
ATOM 1698 O O . ASP A 1 210 ? 30.883 47.088 15.056 1.00 32.88 228 ASP A O 1
ATOM 1703 N N . THR A 1 211 ? 29.187 45.622 15.022 1.00 29.55 229 THR A N 1
ATOM 1704 C CA . THR A 1 211 ? 28.669 46.123 16.313 1.00 28.80 229 THR A CA 1
ATOM 1705 C C . THR A 1 211 ? 29.427 45.437 17.455 1.00 28.65 229 THR A C 1
ATOM 1706 O O . THR A 1 211 ? 29.514 45.953 18.575 1.00 28.05 229 THR A O 1
ATOM 1710 N N . GLY A 1 212 ? 29.969 44.270 17.148 1.00 27.08 230 GLY A N 1
ATOM 1711 C CA . GLY A 1 212 ? 30.704 43.464 18.122 1.00 27.12 230 GLY A CA 1
ATOM 1712 C C . GLY A 1 212 ? 29.850 42.702 19.111 1.00 26.59 230 GLY A C 1
ATOM 1713 O O . GLY A 1 212 ? 30.353 42.133 20.078 1.00 26.70 230 GLY A O 1
ATOM 1714 N N . VAL A 1 213 ? 28.565 42.638 18.839 1.00 26.70 231 VAL A N 1
ATOM 1715 C CA . VAL A 1 213 ? 27.634 41.895 19.711 1.00 27.34 231 VAL A CA 1
ATOM 1716 C C . VAL A 1 213 ? 27.680 40.409 19.432 1.00 27.54 231 VAL A C 1
ATOM 1717 O O . VAL A 1 213 ? 27.629 39.976 18.264 1.00 27.33 231 VAL A O 1
ATOM 1721 N N . ILE A 1 214 ? 27.799 39.638 20.512 1.00 27.12 232 ILE A N 1
ATOM 1722 C CA . ILE A 1 214 ? 27.714 38.187 20.475 1.00 27.17 232 ILE A CA 1
ATOM 1723 C C . ILE A 1 214 ? 26.374 37.757 21.062 1.00 27.00 232 ILE A C 1
ATOM 1724 O O . ILE A 1 214 ? 25.962 38.200 22.129 1.00 27.11 232 ILE A O 1
ATOM 1729 N N . TYR A 1 215 ? 25.697 36.917 20.312 1.00 26.13 233 TYR A N 1
ATOM 1730 C CA . TYR A 1 215 ? 24.476 36.247 20.739 1.00 26.13 233 TYR A CA 1
ATOM 1731 C C . TYR A 1 215 ? 24.754 34.788 20.753 1.00 26.01 233 TYR A C 1
ATOM 1732 O O . TYR A 1 215 ? 25.082 34.214 19.720 1.00 26.65 233 TYR A O 1
ATOM 1741 N N . GLY A 1 216 ? 24.622 34.153 21.900 1.00 26.37 234 GLY A N 1
ATOM 1742 C CA . GLY A 1 216 ? 24.954 32.729 21.966 1.00 26.11 234 GLY A CA 1
ATOM 1743 C C . GLY A 1 216 ? 23.961 31.926 22.758 1.00 25.61 234 GLY A C 1
ATOM 1744 O O . GLY A 1 216 ? 23.217 32.465 23.584 1.00 25.02 234 GLY A O 1
ATOM 1745 N N . LEU A 1 217 ? 23.939 30.634 22.458 1.00 25.62 235 LEU A N 1
ATOM 1746 C CA . LEU A 1 217 ? 23.140 29.671 23.214 1.00 26.06 235 LEU A CA 1
ATOM 1747 C C . LEU A 1 217 ? 23.935 28.393 23.402 1.00 26.63 235 LEU A C 1
ATOM 1748 O O . LEU A 1 217 ? 24.424 27.786 22.427 1.00 27.13 235 LEU A O 1
ATOM 1753 N N . ASN A 1 218 ? 24.051 28.012 24.661 1.00 26.72 236 ASN A N 1
ATOM 1754 C CA . ASN A 1 218 ? 24.617 26.727 25.056 1.00 27.06 236 ASN A CA 1
ATOM 1755 C C . ASN A 1 218 ? 23.575 25.839 25.719 1.00 27.81 236 ASN A C 1
ATOM 1756 O O . ASN A 1 218 ? 22.713 26.299 26.492 1.00 27.55 236 ASN A O 1
ATOM 1761 N N . SER A 1 219 ? 23.650 24.557 25.376 1.00 27.73 237 SER A N 1
ATOM 1762 C CA . SER A 1 219 ? 22.783 23.529 25.948 1.00 28.33 237 SER A CA 1
ATOM 1763 C C . SER A 1 219 ? 22.994 23.418 27.446 1.00 28.91 237 SER A C 1
ATOM 1764 O O . SER A 1 219 ? 24.123 23.418 27.931 1.00 29.20 237 SER A O 1
ATOM 1767 N N . THR A 1 220 ? 21.893 23.354 28.185 1.00 30.27 238 THR A N 1
ATOM 1768 C CA . THR A 1 220 ? 21.943 23.198 29.640 1.00 31.42 238 THR A CA 1
ATOM 1769 C C . THR A 1 220 ? 21.123 22.016 30.173 1.00 32.09 238 THR A C 1
ATOM 1770 O O . THR A 1 220 ? 21.339 21.583 31.291 1.00 32.11 238 THR A O 1
ATOM 1774 N N . GLU A 1 221 ? 20.217 21.474 29.370 1.00 32.54 239 GLU A N 1
ATOM 1775 C CA . GLU A 1 221 ? 19.410 20.287 29.757 1.00 33.43 239 GLU A CA 1
ATOM 1776 C C . GLU A 1 221 ? 20.271 19.044 30.036 1.00 33.51 239 GLU A C 1
ATOM 1777 O O . GLU A 1 221 ? 21.277 18.802 29.375 1.00 33.08 239 GLU A O 1
ATOM 1783 N N . THR A 1 222 ? 19.834 18.260 31.013 1.00 33.72 240 THR A N 1
ATOM 1784 C CA . THR A 1 222 ? 20.536 17.025 31.406 1.00 34.37 240 THR A CA 1
ATOM 1785 C C . THR A 1 222 ? 19.818 15.772 30.917 1.00 34.60 240 THR A C 1
ATOM 1786 O O . THR A 1 222 ? 20.356 14.667 31.001 1.00 34.89 240 THR A O 1
ATOM 1790 N N . ILE A 1 223 ? 18.605 15.945 30.408 1.00 34.42 241 ILE A N 1
ATOM 1791 C CA . ILE A 1 223 ? 17.866 14.813 29.799 1.00 34.31 241 ILE A CA 1
ATOM 1792 C C . ILE A 1 223 ? 18.522 14.283 28.527 1.00 34.05 241 ILE A C 1
ATOM 1793 O O . ILE A 1 223 ? 19.110 15.029 27.738 1.00 33.90 241 ILE A O 1
ATOM 1798 N N . THR A 1 224 ? 18.406 12.973 28.342 1.00 33.56 242 THR A N 1
ATOM 1799 C CA . THR A 1 224 ? 19.030 12.285 27.207 1.00 32.96 242 THR A CA 1
ATOM 1800 C C . THR A 1 224 ? 18.007 11.888 26.164 1.00 33.15 242 THR A C 1
ATOM 1801 O O . THR A 1 224 ? 18.334 11.317 25.112 1.00 33.33 242 THR A O 1
ATOM 1805 N N . THR A 1 225 ? 16.764 12.214 26.471 1.00 32.94 243 THR A N 1
ATOM 1806 C CA . THR A 1 225 ? 15.646 11.927 25.577 1.00 32.78 243 THR A CA 1
ATOM 1807 C C . THR A 1 225 ? 14.527 12.915 25.808 1.00 32.40 243 THR A C 1
ATOM 1808 O O . THR A 1 225 ? 14.466 13.564 26.857 1.00 32.34 243 THR A O 1
ATOM 1812 N N . GLY A 1 226 ? 13.653 13.047 24.820 1.00 31.81 244 GLY A N 1
ATOM 1813 C CA . GLY A 1 226 ? 12.510 13.944 24.947 1.00 31.97 244 GLY A CA 1
ATOM 1814 C C . GLY A 1 226 ? 12.904 15.412 24.832 1.00 31.52 244 GLY A C 1
ATOM 1815 O O . GLY A 1 226 ? 12.147 16.302 25.193 1.00 31.34 244 GLY A O 1
ATOM 1816 N N . PHE A 1 227 ? 14.113 15.647 24.341 1.00 31.24 245 PHE A N 1
ATOM 1817 C CA . PHE A 1 227 ? 14.569 17.017 24.037 1.00 31.16 245 PHE A CA 1
ATOM 1818 C C . PHE A 1 227 ? 14.508 17.312 22.546 1.00 30.31 245 PHE A C 1
ATOM 1819 O O . PHE A 1 227 ? 14.356 16.428 21.708 1.00 30.18 245 PHE A O 1
ATOM 1827 N N . ASP A 1 228 ? 14.678 18.580 22.223 1.00 29.52 246 ASP A N 1
ATOM 1828 C CA . ASP A 1 228 ? 14.569 19.011 20.826 1.00 29.26 246 ASP A CA 1
ATOM 1829 C C . ASP A 1 228 ? 15.347 20.305 20.558 1.00 28.33 246 ASP A C 1
ATOM 1830 O O . ASP A 1 228 ? 16.157 20.771 21.367 1.00 28.27 246 ASP A O 1
ATOM 1835 N N . PHE A 1 229 ? 15.040 20.881 19.409 1.00 27.64 247 PHE A N 1
ATOM 1836 C CA . PHE A 1 229 ? 15.785 21.992 18.852 1.00 27.23 247 PHE A CA 1
ATOM 1837 C C . PHE A 1 229 ? 15.116 23.271 19.355 1.00 27.67 247 PHE A C 1
ATOM 1838 O O . PHE A 1 229 ? 14.051 23.681 18.884 1.00 27.25 247 PHE A O 1
ATOM 1846 N N . ASN A 1 230 ? 15.766 23.874 20.338 1.00 26.94 248 ASN A N 1
ATOM 1847 C CA . ASN A 1 230 ? 15.274 25.089 20.964 1.00 27.35 248 ASN A CA 1
ATOM 1848 C C . ASN A 1 230 ? 15.726 26.293 20.155 1.00 27.36 248 ASN A C 1
ATOM 1849 O O . ASN A 1 230 ? 16.914 26.492 19.963 1.00 27.42 248 ASN A O 1
ATOM 1854 N N . CYS A 1 231 ? 14.774 27.124 19.740 1.00 27.38 249 CYS A N 1
ATOM 1855 C CA . CYS A 1 231 ? 15.097 28.350 19.015 1.00 27.19 249 CYS A CA 1
ATOM 1856 C C . CYS A 1 231 ? 14.710 29.634 19.733 1.00 27.34 249 CYS A C 1
ATOM 1857 O O . CYS A 1 231 ? 13.641 29.731 20.378 1.00 27.12 249 CYS A O 1
ATOM 1860 N N . HIS A 1 232 ? 15.602 30.604 19.546 1.00 26.77 250 HIS A N 1
ATOM 1861 C CA . HIS A 1 232 ? 15.384 32.005 19.826 1.00 27.41 250 HIS A CA 1
ATOM 1862 C C . HIS A 1 232 ? 15.346 32.783 18.516 1.00 27.15 250 HIS A C 1
ATOM 1863 O O . HIS A 1 232 ? 16.014 32.432 17.518 1.00 28.02 250 HIS A O 1
ATOM 1870 N N . TYR A 1 233 ? 14.535 33.825 18.542 1.00 26.33 251 TYR A N 1
ATOM 1871 C CA . TYR A 1 233 ? 14.301 34.640 17.360 1.00 25.57 251 TYR A CA 1
ATOM 1872 C C . TYR A 1 233 ? 14.857 36.030 17.540 1.00 25.57 251 TYR A C 1
ATOM 1873 O O . TYR A 1 233 ? 14.298 36.883 18.249 1.00 27.03 251 TYR A O 1
ATOM 1882 N N . LEU A 1 234 ? 16.013 36.236 16.911 1.00 25.16 252 LEU A N 1
ATOM 1883 C CA . LEU A 1 234 ? 16.753 37.476 17.044 1.00 24.72 252 LEU A CA 1
ATOM 1884 C C . LEU A 1 234 ? 16.239 38.488 16.043 1.00 25.04 252 LEU A C 1
ATOM 1885 O O . LEU A 1 234 ? 15.986 38.163 14.891 1.00 25.48 252 LEU A O 1
ATOM 1890 N N . VAL A 1 235 ? 16.126 39.713 16.507 1.00 24.76 253 VAL A N 1
ATOM 1891 C CA . VAL A 1 235 ? 15.799 40.854 15.636 1.00 25.44 253 VAL A CA 1
ATOM 1892 C C . VAL A 1 235 ? 17.076 41.668 15.477 1.00 26.31 253 VAL A C 1
ATOM 1893 O O . VAL A 1 235 ? 17.570 42.308 16.426 1.00 26.13 253 VAL A O 1
ATOM 1897 N N . LEU A 1 236 ? 17.640 41.561 14.281 1.00 25.78 254 LEU A N 1
ATOM 1898 C CA . LEU A 1 236 ? 18.998 42.012 14.016 1.00 25.65 254 LEU A CA 1
ATOM 1899 C C . LEU A 1 236 ? 19.035 43.140 12.985 1.00 25.91 254 LEU A C 1
ATOM 1900 O O . LEU A 1 236 ? 18.140 43.245 12.127 1.00 25.91 254 LEU A O 1
ATOM 1905 N N . PRO A 1 237 ? 20.085 43.986 13.052 1.00 26.13 255 PRO A N 1
ATOM 1906 C CA . PRO A 1 237 ? 20.307 45.020 12.062 1.00 26.40 255 PRO A CA 1
ATOM 1907 C C . PRO A 1 237 ? 21.049 44.485 10.854 1.00 26.52 255 PRO A C 1
ATOM 1908 O O . PRO A 1 237 ? 21.613 43.386 10.905 1.00 25.72 255 PRO A O 1
ATOM 1912 N N . SER A 1 238 ? 21.046 45.255 9.774 1.00 26.53 256 SER A N 1
ATOM 1913 C CA . SER A 1 238 ? 21.873 44.865 8.630 1.00 27.16 256 SER A CA 1
ATOM 1914 C C . SER A 1 238 ? 23.309 44.758 9.109 1.00 27.21 256 SER A C 1
ATOM 1915 O O . SER A 1 238 ? 23.786 45.545 9.957 1.00 27.43 256 SER A O 1
ATOM 1918 N N . GLY A 1 239 ? 24.022 43.816 8.509 1.00 26.85 257 GLY A N 1
ATOM 1919 C CA . GLY A 1 239 ? 25.434 43.665 8.791 1.00 26.25 257 GLY A CA 1
ATOM 1920 C C . GLY A 1 239 ? 26.022 42.356 8.340 1.00 25.91 257 GLY A C 1
ATOM 1921 O O . GLY A 1 239 ? 25.348 41.498 7.760 1.00 25.90 257 GLY A O 1
ATOM 1922 N N . ASN A 1 240 ? 27.304 42.213 8.643 1.00 25.93 258 ASN A N 1
ATOM 1923 C CA . ASN A 1 240 ? 28.020 40.994 8.336 1.00 25.80 258 ASN A CA 1
ATOM 1924 C C . ASN A 1 240 ? 28.329 40.261 9.622 1.00 25.97 258 ASN A C 1
ATOM 1925 O O . ASN A 1 240 ? 28.874 40.840 10.564 1.00 25.79 258 ASN A O 1
ATOM 1930 N N . TYR A 1 241 ? 27.966 38.986 9.626 1.00 25.28 259 TYR A N 1
ATOM 1931 C CA . TYR A 1 241 ? 27.981 38.136 10.805 1.00 25.06 259 TYR A CA 1
ATOM 1932 C C . TYR A 1 241 ? 28.795 36.877 10.607 1.00 25.75 259 TYR A C 1
ATOM 1933 O O . TYR A 1 241 ? 28.926 36.354 9.493 1.00 26.50 259 TYR A O 1
ATOM 1942 N N . LEU A 1 242 ? 29.324 36.382 11.711 1.00 25.76 260 LEU A N 1
ATOM 1943 C CA . LEU A 1 242 ? 29.807 35.004 11.796 1.00 26.15 260 LEU A CA 1
ATOM 1944 C C . LEU A 1 242 ? 28.879 34.158 12.630 1.00 26.61 260 LEU A C 1
ATOM 1945 O O . LEU A 1 242 ? 28.380 34.598 13.667 1.00 27.18 260 LEU A O 1
ATOM 1950 N N . ALA A 1 243 ? 28.639 32.949 12.139 1.00 26.65 261 ALA A N 1
ATOM 1951 C CA . ALA A 1 243 ? 27.997 31.889 12.902 1.00 26.59 261 ALA A CA 1
ATOM 1952 C C . ALA A 1 243 ? 29.150 31.000 13.352 1.00 27.43 261 ALA A C 1
ATOM 1953 O O . ALA A 1 243 ? 29.902 30.420 12.517 1.00 26.95 261 ALA A O 1
ATOM 1955 N N . ILE A 1 244 ? 29.324 30.953 14.662 1.00 27.24 262 ILE A N 1
ATOM 1956 C CA . ILE A 1 244 ? 30.443 30.238 15.289 1.00 27.85 262 ILE A CA 1
ATOM 1957 C C . ILE A 1 244 ? 29.900 29.114 16.139 1.00 27.36 262 ILE A C 1
ATOM 1958 O O . ILE A 1 244 ? 29.263 29.342 17.163 1.00 27.40 262 ILE A O 1
ATOM 1963 N N . SER A 1 245 ? 30.135 27.894 15.678 1.00 26.76 263 SER A N 1
ATOM 1964 C CA . SER A 1 245 ? 29.696 26.674 16.381 1.00 27.20 263 SER A CA 1
ATOM 1965 C C . SER A 1 245 ? 30.851 26.163 17.248 1.00 27.59 263 SER A C 1
ATOM 1966 O O . SER A 1 245 ? 31.966 26.035 16.765 1.00 27.28 263 SER A O 1
ATOM 1969 N N . ASN A 1 246 ? 30.558 25.857 18.510 1.00 27.54 264 ASN A N 1
ATOM 1970 C CA . ASN A 1 246 ? 31.579 25.396 19.474 1.00 28.63 264 ASN A CA 1
ATOM 1971 C C . ASN A 1 246 ? 31.434 23.930 19.861 1.00 28.69 264 ASN A C 1
ATOM 1972 O O . ASN A 1 246 ? 32.283 23.375 20.562 1.00 28.84 264 ASN A O 1
ATOM 1977 N N . GLU A 1 247 ? 30.329 23.343 19.428 1.00 28.49 265 GLU A N 1
ATOM 1978 C CA . GLU A 1 247 ? 29.993 21.937 19.681 1.00 28.87 265 GLU A CA 1
ATOM 1979 C C . GLU A 1 247 ? 28.840 21.486 18.815 1.00 28.73 265 GLU A C 1
ATOM 1980 O O . GLU A 1 247 ? 27.977 22.268 18.444 1.00 28.55 265 GLU A O 1
ATOM 1986 N N . LEU A 1 248 ? 28.846 20.205 18.500 1.00 28.39 266 LEU A N 1
ATOM 1987 C CA . LEU A 1 248 ? 27.849 19.605 17.622 1.00 28.66 266 LEU A CA 1
ATOM 1988 C C . LEU A 1 248 ? 27.912 20.195 16.211 1.00 29.04 266 LEU A C 1
ATOM 1989 O O . LEU A 1 248 ? 28.965 20.556 15.710 1.00 30.09 266 LEU A O 1
ATOM 1994 N N . LEU A 1 249 ? 26.778 20.260 15.545 1.00 29.51 267 LEU A N 1
ATOM 1995 C CA . LEU A 1 249 ? 26.749 20.756 14.156 1.00 29.81 267 LEU A CA 1
ATOM 1996 C C . LEU A 1 249 ? 26.622 22.283 14.092 1.00 29.39 267 LEU A C 1
ATOM 1997 O O . LEU A 1 249 ? 25.854 22.884 14.817 1.00 28.98 267 LEU A O 1
ATOM 2002 N N . LEU A 1 250 ? 27.391 22.883 13.200 1.00 28.76 268 LEU A N 1
ATOM 2003 C CA . LEU A 1 250 ? 27.223 24.313 12.875 1.00 27.94 268 LEU A CA 1
ATOM 2004 C C . LEU A 1 250 ? 25.837 24.585 12.291 1.00 27.52 268 LEU A C 1
ATOM 2005 O O . LEU A 1 250 ? 25.378 23.883 11.393 1.00 26.87 268 LEU A O 1
ATOM 2010 N N . THR A 1 251 ? 25.173 25.604 12.832 1.00 26.89 269 THR A N 1
ATOM 2011 C CA . THR A 1 251 ? 23.901 26.068 12.305 1.00 27.32 269 THR A CA 1
ATOM 2012 C C . THR A 1 251 ? 23.970 27.545 11.929 1.00 27.25 269 THR A C 1
ATOM 2013 O O . THR A 1 251 ? 24.622 28.367 12.587 1.00 27.71 269 THR A O 1
ATOM 2017 N N . VAL A 1 252 ? 23.311 27.857 10.831 1.00 27.07 270 VAL A N 1
ATOM 2018 C CA . VAL A 1 252 ? 23.388 29.178 10.231 1.00 27.15 270 VAL A CA 1
ATOM 2019 C C . VAL A 1 252 ? 22.057 29.527 9.570 1.00 26.41 270 VAL A C 1
ATOM 2020 O O . VAL A 1 252 ? 21.443 28.672 8.938 1.00 25.43 270 VAL A O 1
ATOM 2024 N N . PRO A 1 253 ? 21.610 30.784 9.706 1.00 26.16 271 PRO A N 1
ATOM 2025 C CA . PRO A 1 253 ? 20.362 31.172 9.029 1.00 26.61 271 PRO A CA 1
ATOM 2026 C C . PRO A 1 253 ? 20.448 31.128 7.512 1.00 26.76 271 PRO A C 1
ATOM 2027 O O . PRO A 1 253 ? 21.489 31.452 6.936 1.00 25.98 271 PRO A O 1
ATOM 2031 N N . THR A 1 254 ? 19.338 30.721 6.897 1.00 26.98 272 THR A N 1
ATOM 2032 C CA . THR A 1 254 ? 19.170 30.664 5.453 1.00 27.12 272 THR A CA 1
ATOM 2033 C C . THR A 1 254 ? 18.028 31.543 4.941 1.00 26.83 272 THR A C 1
ATOM 2034 O O . THR A 1 254 ? 17.940 31.839 3.752 1.00 26.72 272 THR A O 1
ATOM 2038 N N . LYS A 1 255 ? 17.159 31.938 5.863 1.00 26.91 273 LYS A N 1
ATOM 2039 C CA . LYS A 1 255 ? 16.020 32.814 5.583 1.00 27.05 273 LYS A CA 1
ATOM 2040 C C . LYS A 1 255 ? 15.828 33.764 6.747 1.00 26.86 273 LYS A C 1
ATOM 2041 O O . LYS A 1 255 ? 16.088 33.405 7.904 1.00 26.55 273 LYS A O 1
ATOM 2047 N N . ALA A 1 256 ? 15.394 34.965 6.421 1.00 25.96 274 ALA A N 1
ATOM 2048 C CA . ALA A 1 256 ? 14.985 35.964 7.433 1.00 26.12 274 ALA A CA 1
ATOM 2049 C C . ALA A 1 256 ? 13.643 36.564 7.111 1.00 25.62 274 ALA A C 1
ATOM 2050 O O . ALA A 1 256 ? 13.244 36.656 5.952 1.00 26.03 274 ALA A O 1
ATOM 2052 N N . ILE A 1 257 ? 12.924 36.975 8.153 1.00 26.35 275 ILE A N 1
ATOM 2053 C CA . ILE A 1 257 ? 11.828 37.921 7.962 1.00 26.64 275 ILE A CA 1
ATOM 2054 C C . ILE A 1 257 ? 12.455 39.298 7.771 1.00 27.19 275 ILE A C 1
ATOM 2055 O O . ILE A 1 257 ? 13.212 39.779 8.611 1.00 27.20 275 ILE A O 1
ATOM 2060 N N . CYS A 1 258 ? 12.117 39.905 6.644 1.00 27.30 276 CYS A N 1
ATOM 2061 C CA . CYS A 1 258 ? 12.605 41.205 6.228 1.00 28.27 276 CYS A CA 1
ATOM 2062 C C . CYS A 1 258 ? 11.606 42.260 6.654 1.00 27.61 276 CYS A C 1
ATOM 2063 O O . CYS A 1 258 ? 10.491 42.301 6.146 1.00 30.47 276 CYS A O 1
ATOM 2066 N N . LEU A 1 259 ? 12.033 43.104 7.582 1.00 26.09 277 LEU A N 1
ATOM 2067 C CA . LEU A 1 259 ? 11.237 44.231 8.106 1.00 26.29 277 LEU A CA 1
ATOM 2068 C C . LEU A 1 259 ? 11.703 45.570 7.494 1.00 26.21 277 LEU A C 1
ATOM 2069 O O . LEU A 1 259 ? 12.856 45.958 7.595 1.00 25.96 277 LEU A O 1
ATOM 2074 N N . ASN A 1 260 ? 10.791 46.257 6.838 1.00 26.84 278 ASN A N 1
ATOM 2075 C CA . ASN A 1 260 ? 11.092 47.524 6.190 1.00 27.15 278 ASN A CA 1
ATOM 2076 C C . ASN A 1 260 ? 10.01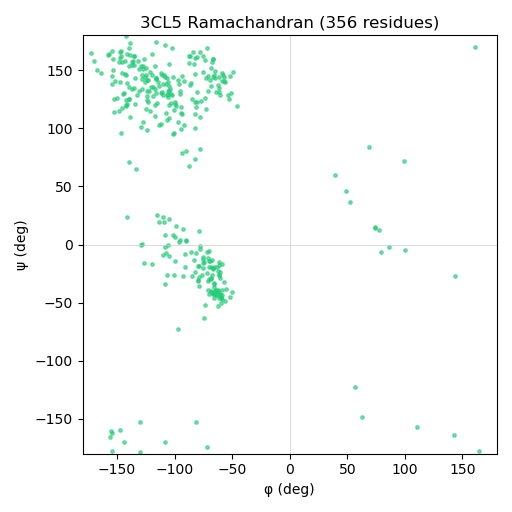6 48.581 6.407 1.00 27.59 278 ASN A C 1
ATOM 2077 O O . ASN A 1 260 ? 8.837 48.280 6.630 1.00 27.32 278 ASN A O 1
ATOM 2082 N N . LYS A 1 261 ? 10.476 49.822 6.312 1.00 27.66 279 LYS A N 1
ATOM 2083 C CA . LYS A 1 261 ? 9.640 51.032 6.355 1.00 28.11 279 LYS A CA 1
ATOM 2084 C C . LYS A 1 261 ? 9.057 51.249 7.725 1.00 27.54 279 LYS A C 1
ATOM 2085 O O . LYS A 1 261 ? 7.925 50.894 8.020 1.00 27.12 279 LYS A O 1
ATOM 2091 N N . ARG A 1 262 ? 9.862 51.867 8.566 1.00 28.04 280 ARG A N 1
ATOM 2092 C CA . ARG A 1 262 ? 9.419 52.201 9.915 1.00 28.54 280 ARG A CA 1
ATOM 2093 C C . ARG A 1 262 ? 8.133 53.062 9.868 1.00 28.04 280 ARG A C 1
ATOM 2094 O O . ARG A 1 262 ? 7.963 53.959 9.025 1.00 27.30 280 ARG A O 1
ATOM 2102 N N . LYS A 1 263 ? 7.213 52.780 10.777 1.00 27.72 281 LYS A N 1
ATOM 2103 C CA . LYS A 1 263 ? 5.963 53.528 10.863 1.00 27.87 281 LYS A CA 1
ATOM 2104 C C . LYS A 1 263 ? 5.643 53.881 12.301 1.00 27.68 281 LYS A C 1
ATOM 2105 O O . LYS A 1 263 ? 6.159 53.280 13.234 1.00 27.86 281 LYS A O 1
ATOM 2111 N N . ASP A 1 264 ? 4.762 54.854 12.457 1.00 28.15 282 ASP A N 1
ATOM 2112 C CA . ASP A 1 264 ? 4.254 55.170 13.793 1.00 28.94 282 ASP A CA 1
ATOM 2113 C C . ASP A 1 264 ? 3.584 53.904 14.349 1.00 28.20 282 ASP A C 1
ATOM 2114 O O . ASP A 1 264 ? 2.911 53.155 13.620 1.00 27.51 282 ASP A O 1
ATOM 2119 N N . PHE A 1 265 ? 3.798 53.682 15.639 1.00 27.53 283 PHE A N 1
ATOM 2120 C CA . PHE A 1 265 ? 3.221 52.533 16.346 1.00 26.96 283 PHE A CA 1
ATOM 2121 C C . PHE A 1 265 ? 1.736 52.335 16.030 1.00 26.53 283 PHE A C 1
ATOM 2122 O O . PHE A 1 265 ? 0.893 53.183 16.328 1.00 26.44 283 PHE A O 1
ATOM 2130 N N . THR A 1 266 ? 1.438 51.186 15.464 1.00 25.87 284 THR A N 1
ATOM 2131 C CA . THR A 1 266 ? 0.070 50.818 15.060 1.00 25.89 284 THR A CA 1
ATOM 2132 C C . THR A 1 266 ? -0.191 49.346 15.414 1.00 25.24 284 THR A C 1
ATOM 2133 O O . THR A 1 266 ? 0.389 48.443 14.795 1.00 25.72 284 THR A O 1
ATOM 2137 N N . PRO A 1 267 ? -1.046 49.082 16.412 1.00 25.35 285 PRO A N 1
ATOM 2138 C CA . PRO A 1 267 ? -1.254 47.697 16.829 1.00 25.38 285 PRO A CA 1
ATOM 2139 C C . PRO A 1 267 ? -1.720 46.786 15.708 1.00 26.03 285 PRO A C 1
ATOM 2140 O O . PRO A 1 267 ? -2.534 47.170 14.855 1.00 25.71 285 PRO A O 1
ATOM 2144 N N . VAL A 1 268 ? -1.172 45.576 15.722 1.00 26.26 286 VAL A N 1
ATOM 2145 C CA . VAL A 1 268 ? -1.589 44.541 14.772 1.00 26.78 286 VAL A CA 1
ATOM 2146 C C . VAL A 1 268 ? -2.835 43.877 15.284 1.00 26.37 286 VAL A C 1
ATOM 2147 O O . VAL A 1 268 ? -3.193 43.998 16.473 1.00 26.49 286 VAL A O 1
ATOM 2151 N N . GLN A 1 269 ? -3.539 43.222 14.360 1.00 25.86 287 GLN A N 1
ATOM 2152 C CA . GLN A 1 269 ? -4.733 42.447 14.682 1.00 25.87 287 GLN A CA 1
ATOM 2153 C C . GLN A 1 269 ? -4.513 41.005 14.316 1.00 26.10 287 GLN A C 1
ATOM 2154 O O . GLN A 1 269 ? -4.054 40.696 13.206 1.00 27.22 287 GLN A O 1
ATOM 2160 N N . VAL A 1 270 ? -4.762 40.125 15.277 1.00 25.84 288 VAL A N 1
ATOM 2161 C CA . VAL A 1 270 ? -4.525 38.685 15.103 1.00 26.47 288 VAL A CA 1
ATOM 2162 C C . VAL A 1 270 ? -5.801 37.894 15.369 1.00 26.51 288 VAL A C 1
ATOM 2163 O O . VAL A 1 270 ? -6.434 38.092 16.401 1.00 26.24 288 VAL A O 1
ATOM 2167 N N . VAL A 1 271 ? -6.147 37.039 14.400 1.00 26.98 289 VAL A N 1
ATOM 2168 C CA . VAL A 1 271 ? -7.284 36.112 14.492 1.00 27.46 289 VAL A CA 1
ATOM 2169 C C . VAL A 1 271 ? -6.788 34.708 14.804 1.00 27.79 289 VAL A C 1
ATOM 2170 O O . VAL A 1 271 ? -5.873 34.167 14.158 1.00 27.81 289 VAL A O 1
ATOM 2174 N N . ASP A 1 272 ? -7.395 34.130 15.822 1.00 28.09 290 ASP A N 1
ATOM 2175 C CA . ASP A 1 272 ? -7.074 32.766 16.245 1.00 28.58 290 ASP A CA 1
ATOM 2176 C C . ASP A 1 272 ? -7.181 31.826 15.055 1.00 29.05 290 ASP A C 1
ATOM 2177 O O . ASP A 1 272 ? -8.213 31.784 14.368 1.00 29.76 290 ASP A O 1
ATOM 2182 N N . SER A 1 273 ? -6.087 31.107 14.821 1.00 28.57 291 SER A N 1
ATOM 2183 C CA . SER A 1 273 ? -5.982 30.151 13.727 1.00 28.61 291 SER A CA 1
ATOM 2184 C C . SER A 1 273 ? -5.915 28.741 14.278 1.00 29.17 291 SER A C 1
ATOM 2185 O O . SER A 1 273 ? -4.875 28.295 14.799 1.00 29.71 291 SER A O 1
ATOM 2188 N N . ARG A 1 274 ? -7.053 28.049 14.170 1.00 28.63 292 ARG A N 1
ATOM 2189 C CA . ARG A 1 274 ? -7.202 26.713 14.737 1.00 28.14 292 ARG A CA 1
ATOM 2190 C C . ARG A 1 274 ? -8.010 25.798 13.846 1.00 28.52 292 ARG A C 1
ATOM 2191 O O . ARG A 1 274 ? -8.711 26.225 12.951 1.00 27.97 292 ARG A O 1
ATOM 2199 N N . TRP A 1 275 ? -7.876 24.524 14.169 1.00 28.68 293 TRP A N 1
ATOM 2200 C CA . TRP A 1 275 ? -8.617 23.453 13.531 1.00 28.78 293 TRP A CA 1
ATOM 2201 C C . TRP A 1 275 ? -9.937 23.281 14.251 1.00 29.15 293 TRP A C 1
ATOM 2202 O O . TRP A 1 275 ? -10.112 23.720 15.390 1.00 29.44 293 TRP A O 1
ATOM 2213 N N . ASN A 1 276 ? -10.845 22.610 13.571 1.00 29.63 294 ASN A N 1
ATOM 2214 C CA . ASN A 1 276 ? -11.994 21.988 14.226 1.00 29.81 294 ASN A CA 1
ATOM 2215 C C . ASN A 1 276 ? -11.487 21.177 15.423 1.00 30.10 294 ASN A C 1
ATOM 2216 O O . ASN A 1 276 ? -10.390 20.633 15.391 1.00 30.29 294 ASN A O 1
ATOM 2221 N N . ASN A 1 277 ? -12.308 21.095 16.464 1.00 30.65 295 ASN A N 1
ATOM 2222 C CA . ASN A 1 277 ? -11.893 20.541 17.762 1.00 31.04 295 ASN A CA 1
ATOM 2223 C C . ASN A 1 277 ? -11.388 19.102 17.702 1.00 31.51 295 ASN A C 1
ATOM 2224 O O . ASN A 1 277 ? -10.737 18.632 18.643 1.00 31.44 295 ASN A O 1
ATOM 2229 N N . ALA A 1 278 ? -11.692 18.409 16.608 1.00 31.89 296 ALA A N 1
ATOM 2230 C CA . ALA A 1 278 ? -11.304 16.999 16.449 1.00 32.21 296 ALA A CA 1
ATOM 2231 C C . ALA A 1 278 ? -9.794 16.869 16.326 1.00 32.76 296 ALA A C 1
ATOM 2232 O O . ALA A 1 278 ? -9.236 15.773 16.398 1.00 33.12 296 ALA A O 1
ATOM 2234 N N . ARG A 1 279 ? -9.149 18.010 16.112 1.00 32.81 297 ARG A N 1
ATOM 2235 C CA . ARG A 1 279 ? -7.693 18.087 15.931 1.00 32.44 297 ARG A CA 1
ATOM 2236 C C . ARG A 1 279 ? -7.133 18.994 16.994 1.00 32.14 297 ARG A C 1
ATOM 2237 O O . ARG A 1 279 ? -7.804 19.929 17.434 1.00 32.38 297 ARG A O 1
ATOM 2245 N N . GLN A 1 280 ? -5.905 18.703 17.403 1.00 31.90 298 GLN A N 1
ATOM 2246 C CA . GLN A 1 280 ? -5.245 19.478 18.460 1.00 32.07 298 GLN A CA 1
ATOM 2247 C C . GLN A 1 280 ? -4.622 20.749 17.901 1.00 31.44 298 GLN A C 1
ATOM 2248 O O . GLN A 1 280 ? -3.785 20.709 17.009 1.00 31.06 298 GLN A O 1
ATOM 2254 N N . SER A 1 281 ? -5.052 21.865 18.463 1.00 31.58 299 SER A N 1
ATOM 2255 C CA . SER A 1 281 ? -4.511 23.166 18.133 1.00 31.59 299 SER A CA 1
ATOM 2256 C C . SER A 1 281 ? -3.685 23.645 19.302 1.00 31.71 299 SER A C 1
ATOM 2257 O O . SER A 1 281 ? -3.415 22.884 20.206 1.00 32.90 299 SER A O 1
ATOM 2260 N N . ASP A 1 282 ? -3.285 24.907 19.270 1.00 31.04 300 ASP A N 1
ATOM 2261 C CA . ASP A 1 282 ? -2.486 25.501 20.365 1.00 30.69 300 ASP A CA 1
ATOM 2262 C C . ASP A 1 282 ? -2.813 26.965 20.537 1.00 30.35 300 ASP A C 1
ATOM 2263 O O . ASP A 1 282 ? -3.425 27.559 19.664 1.00 30.09 300 ASP A O 1
ATOM 2268 N N . ASN A 1 283 ? -2.393 27.555 21.652 1.00 30.22 301 ASN A N 1
ATOM 2269 C CA . ASN A 1 283 ? -2.733 28.956 21.911 1.00 30.65 301 ASN A CA 1
ATOM 2270 C C . ASN A 1 283 ? -1.540 29.874 21.825 1.00 30.04 301 ASN A C 1
ATOM 2271 O O . ASN A 1 283 ? -1.542 30.974 22.384 1.00 29.72 301 ASN A O 1
ATOM 2276 N N . MET A 1 284 ? -0.531 29.430 21.093 1.00 29.60 302 MET A N 1
ATOM 2277 C CA . MET A 1 284 ? 0.743 30.171 21.074 1.00 29.82 302 MET A CA 1
ATOM 2278 C C . MET A 1 284 ? 0.609 31.570 20.435 1.00 29.00 302 MET A C 1
ATOM 2279 O O . MET A 1 284 ? 1.257 32.504 20.893 1.00 28.55 302 MET A O 1
ATOM 2284 N N . THR A 1 285 ? -0.253 31.740 19.424 1.00 28.23 303 THR A N 1
ATOM 2285 C CA . THR A 1 285 ? -0.434 33.081 18.847 1.00 27.61 303 THR A CA 1
ATOM 2286 C C . THR A 1 285 ? -1.171 33.992 19.833 1.00 27.51 303 THR A C 1
ATOM 2287 O O . THR A 1 285 ? -0.960 35.203 19.861 1.00 27.55 303 THR A O 1
ATOM 2291 N N . ALA A 1 286 ? -2.026 33.407 20.661 1.00 27.70 304 ALA A N 1
ATOM 2292 C CA . ALA A 1 286 ? -2.711 34.185 21.686 1.00 28.17 304 ALA A CA 1
ATOM 2293 C C . ALA A 1 286 ? -1.726 34.653 22.738 1.00 29.00 304 ALA A C 1
ATOM 2294 O O . ALA A 1 286 ? -1.795 35.782 23.240 1.00 29.68 304 ALA A O 1
ATOM 2296 N N . VAL A 1 287 ? -0.819 33.764 23.090 1.00 29.82 305 VAL A N 1
ATOM 2297 C CA . VAL A 1 287 ? 0.238 34.086 24.056 1.00 30.09 305 VAL A CA 1
ATOM 2298 C C . VAL A 1 287 ? 1.092 35.241 23.504 1.00 29.83 305 VAL A C 1
ATOM 2299 O O . VAL A 1 287 ? 1.465 36.182 24.219 1.00 30.00 305 VAL A O 1
ATOM 2303 N N . ALA A 1 288 ? 1.391 35.138 22.223 1.00 29.34 306 ALA A N 1
ATOM 2304 C CA . ALA A 1 288 ? 2.264 36.099 21.524 1.00 29.40 306 ALA A CA 1
ATOM 2305 C C . ALA A 1 288 ? 1.565 37.455 21.315 1.00 30.12 306 ALA A C 1
ATOM 2306 O O . ALA A 1 288 ? 2.226 38.510 21.165 1.00 30.03 306 ALA A O 1
ATOM 2308 N N . CYS A 1 289 ? 0.238 37.418 21.290 1.00 31.14 307 CYS A N 1
ATOM 2309 C CA . CYS A 1 289 ? -0.537 38.624 20.986 1.00 31.55 307 CYS A CA 1
ATOM 2310 C C . CYS A 1 289 ? -0.950 39.339 22.287 1.00 32.55 307 CYS A C 1
ATOM 2311 O O . CYS A 1 289 ? -1.899 38.927 22.971 1.00 32.84 307 CYS A O 1
ATOM 2314 N N . GLN A 1 290 ? -0.197 40.382 22.635 1.00 31.10 308 GLN A N 1
ATOM 2315 C CA . GLN A 1 290 ? -0.443 41.161 23.866 1.00 31.29 308 GLN A CA 1
ATOM 2316 C C . GLN A 1 290 ? -0.560 42.662 23.636 1.00 30.47 308 GLN A C 1
ATOM 2317 O O . GLN A 1 290 ? -0.011 43.211 22.691 1.00 2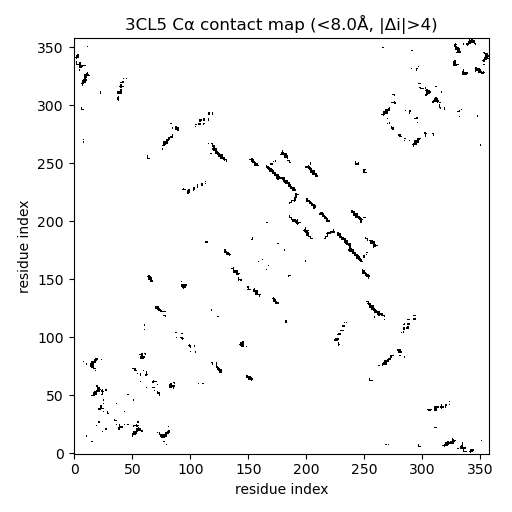9.49 308 GLN A O 1
ATOM 2323 N N . PRO A 1 291 ? -1.283 43.350 24.529 1.00 30.45 309 PRO A N 1
ATOM 2324 C CA . PRO A 1 291 ? -1.282 44.804 24.499 1.00 30.47 309 PRO A CA 1
ATOM 2325 C C . PRO A 1 291 ? 0.104 45.305 24.825 1.00 29.79 309 PRO A C 1
ATOM 2326 O O . PRO A 1 291 ? 0.840 44.648 25.577 1.00 29.99 309 PRO A O 1
ATOM 2330 N N . PRO A 1 292 ? 0.480 46.453 24.280 1.00 28.90 310 PRO A N 1
ATOM 2331 C CA . PRO A 1 292 ? -0.349 47.327 23.467 1.00 28.60 310 PRO A CA 1
ATOM 2332 C C . PRO A 1 292 ? -0.192 47.098 21.975 1.00 27.34 310 PRO A C 1
ATOM 2333 O O . PRO A 1 292 ? -0.769 47.829 21.181 1.00 26.86 310 PRO A O 1
ATOM 2337 N N . TYR A 1 293 ? 0.603 46.098 21.608 1.00 26.76 311 TYR A N 1
ATOM 2338 C CA . TYR A 1 293 ? 1.043 45.954 20.209 1.00 25.67 311 TYR A CA 1
ATOM 2339 C C . TYR A 1 293 ? 0.125 45.080 19.361 1.00 26.18 311 TYR A C 1
ATOM 2340 O O . TYR A 1 293 ? 0.287 45.020 18.164 1.00 25.15 311 TYR A O 1
ATOM 2349 N N . CYS A 1 294 ? -0.830 44.427 19.999 1.00 26.38 312 CYS A N 1
ATOM 2350 C CA . CYS A 1 294 ? -1.675 43.434 19.315 1.00 27.15 312 CYS A CA 1
ATOM 2351 C C . CYS A 1 294 ? -3.069 43.303 19.941 1.00 26.79 312 CYS A C 1
ATOM 2352 O O . CYS A 1 294 ? -3.209 43.362 21.163 1.00 26.95 312 CYS A O 1
ATOM 2355 N N . TYR A 1 295 ? -4.070 43.147 19.082 1.00 26.44 313 TYR A N 1
ATOM 2356 C CA . TYR A 1 295 ? -5.438 42.808 19.494 1.00 26.99 313 TYR A CA 1
ATOM 2357 C C . TYR A 1 295 ? -5.729 41.397 19.007 1.00 27.36 313 TYR A C 1
ATOM 2358 O O . TYR A 1 295 ? -5.531 41.087 17.829 1.00 27.63 313 TYR A O 1
ATOM 2367 N N . PHE A 1 296 ? -6.228 40.558 19.893 1.00 27.34 314 PHE A N 1
ATOM 2368 C CA . PHE A 1 296 ? -6.543 39.173 19.532 1.00 28.47 314 PHE A CA 1
ATOM 2369 C C . PHE A 1 296 ? -8.045 38.977 19.382 1.00 28.88 314 PHE A C 1
ATOM 2370 O O . PHE A 1 296 ? -8.829 39.365 20.253 1.00 29.09 314 PHE A O 1
ATOM 2378 N N . ARG A 1 297 ? -8.441 38.345 18.285 1.00 28.96 315 ARG A N 1
ATOM 2379 C CA . ARG A 1 297 ? -9.843 38.002 18.035 1.00 28.60 315 ARG A CA 1
ATOM 2380 C C . ARG A 1 297 ? -10.058 36.501 17.875 1.00 28.89 315 ARG A C 1
ATOM 2381 O O . ARG A 1 297 ? -9.326 35.814 17.172 1.00 28.96 315 ARG A O 1
ATOM 2389 N N . ASN A 1 298 ? -11.100 36.000 18.517 1.00 28.95 316 ASN A N 1
ATOM 2390 C CA . ASN A 1 298 ? -11.437 34.577 18.448 1.00 29.09 316 ASN A CA 1
ATOM 2391 C C . ASN A 1 298 ? -12.964 34.392 18.431 1.00 29.75 316 ASN A C 1
ATOM 2392 O O . ASN A 1 298 ? -13.697 35.202 18.973 1.00 28.66 316 ASN A O 1
ATOM 2397 N N . SER A 1 299 ? -13.440 33.369 17.740 1.00 30.72 317 SER A N 1
ATOM 2398 C CA . SER A 1 299 ? -14.889 33.076 17.757 1.00 32.04 317 SER A CA 1
ATOM 2399 C C . SER A 1 299 ? -15.241 32.373 19.073 1.00 32.15 317 SER A C 1
ATOM 2400 O O . SER A 1 299 ? -14.363 31.903 19.789 1.00 32.55 317 SER A O 1
ATOM 2403 N N . THR A 1 300 ? -16.528 32.296 19.387 1.00 32.96 318 THR A N 1
ATOM 2404 C CA . THR A 1 300 ? -16.952 31.710 20.651 1.00 33.32 318 THR A CA 1
ATOM 2405 C C . THR A 1 300 ? -17.315 30.260 20.458 1.00 34.01 318 THR A C 1
ATOM 2406 O O . THR A 1 300 ? -17.741 29.563 21.387 1.00 34.85 318 THR A O 1
ATOM 2410 N N . THR A 1 301 ? -17.135 29.808 19.239 1.00 33.63 319 THR A N 1
ATOM 2411 C CA . THR A 1 301 ? -17.590 28.488 18.853 1.00 33.86 319 THR A CA 1
ATOM 2412 C C . THR A 1 301 ? -16.495 27.628 18.234 1.00 33.74 319 THR A C 1
ATOM 2413 O O . THR A 1 301 ? -15.458 28.116 17.763 1.00 32.77 319 THR A O 1
ATOM 2417 N N . ASN A 1 302 ? -16.757 26.329 18.269 1.00 33.20 320 ASN A N 1
ATOM 2418 C CA . ASN A 1 302 ? -15.973 25.340 17.513 1.00 33.01 320 ASN A CA 1
ATOM 2419 C C . ASN A 1 302 ? -15.883 25.754 16.044 1.00 32.29 320 ASN A C 1
ATOM 2420 O O . ASN A 1 302 ? -16.820 26.340 15.487 1.00 31.57 320 ASN A O 1
ATOM 2425 N N . TYR A 1 303 ? -14.738 25.465 15.435 1.00 31.11 321 TYR A N 1
ATOM 2426 C CA . TYR A 1 303 ? -14.555 25.664 13.999 1.00 31.14 321 TYR A CA 1
ATOM 2427 C C . TYR A 1 303 ? -15.229 24.538 13.255 1.00 31.46 321 TYR A C 1
ATOM 2428 O O . TYR A 1 303 ? -14.774 23.381 13.314 1.00 31.22 321 TYR A O 1
ATOM 2437 N N . VAL A 1 304 ? -16.325 24.896 12.589 1.00 31.37 322 VAL A N 1
ATOM 2438 C CA . VAL A 1 304 ? -17.118 23.952 11.781 1.00 32.36 322 VAL A CA 1
ATOM 2439 C C . VAL A 1 304 ? -17.367 24.501 10.388 1.00 32.34 322 VAL A C 1
ATOM 2440 O O . VAL A 1 304 ? -18.220 25.364 10.160 1.00 33.40 322 VAL A O 1
ATOM 2444 N N . GLY A 1 305 ? -16.576 23.995 9.462 1.00 33.16 323 GLY A N 1
ATOM 2445 C CA . GLY A 1 305 ? -16.543 24.494 8.110 1.00 33.48 323 GLY A CA 1
ATOM 2446 C C . GLY A 1 305 ? -17.577 23.811 7.264 1.00 34.39 323 GLY A C 1
ATOM 2447 O O . GLY A 1 305 ? -18.007 22.692 7.569 1.00 34.27 323 GLY A O 1
ATOM 2448 N N . VAL A 1 306 ? -17.969 24.500 6.204 1.00 35.06 324 VAL A N 1
ATOM 2449 C CA . VAL A 1 306 ? -19.045 24.020 5.329 1.00 35.73 324 VAL A CA 1
ATOM 2450 C C . VAL A 1 306 ? -18.479 23.373 4.075 1.00 36.07 324 VAL A C 1
ATOM 2451 O O . VAL A 1 306 ? -19.119 22.516 3.470 1.00 35.87 324 VAL A O 1
ATOM 2455 N N . TYR A 1 307 ? -17.281 23.779 3.684 1.00 35.52 325 TYR A N 1
ATOM 2456 C CA . TYR A 1 307 ? -16.645 23.176 2.511 1.00 35.77 325 TYR A CA 1
ATOM 2457 C C . TYR A 1 307 ? -16.158 21.791 2.896 1.00 35.25 325 TYR A C 1
ATOM 2458 O O . TYR A 1 307 ? -16.559 20.767 2.340 1.00 34.62 325 TYR A O 1
ATOM 2467 N N . ASP A 1 308 ? -15.228 21.792 3.827 1.00 34.15 326 ASP A N 1
ATOM 2468 C CA . ASP A 1 308 ? -14.986 20.638 4.669 1.00 34.08 326 ASP A CA 1
ATOM 2469 C C . ASP A 1 308 ? -14.962 21.124 6.105 1.00 33.67 326 ASP A C 1
ATOM 2470 O O . ASP A 1 308 ? -15.168 22.311 6.364 1.00 33.91 326 ASP A O 1
ATOM 2475 N N . ILE A 1 309 ? -14.717 20.209 7.028 1.00 32.95 327 ILE A N 1
ATOM 2476 C CA . ILE A 1 309 ? -14.929 20.499 8.453 1.00 32.51 327 ILE A CA 1
ATOM 2477 C C . ILE A 1 309 ? -13.939 21.572 8.938 1.00 31.62 327 ILE A C 1
ATOM 2478 O O . ILE A 1 309 ? -14.184 22.270 9.918 1.00 30.61 327 ILE A O 1
ATOM 2483 N N . ASN A 1 310 ? -12.857 21.735 8.190 1.00 31.19 328 ASN A N 1
ATOM 2484 C CA . ASN A 1 310 ? -11.787 22.671 8.587 1.00 31.17 328 ASN A CA 1
ATOM 2485 C C . ASN A 1 310 ? -11.722 23.925 7.716 1.00 31.18 328 ASN A C 1
ATOM 2486 O O . ASN A 1 310 ? -10.815 24.750 7.861 1.00 31.46 328 ASN A O 1
ATOM 2491 N N . HIS A 1 311 ? -12.723 24.080 6.852 1.00 30.89 329 HIS A N 1
ATOM 2492 C CA . HIS A 1 311 ? -12.807 25.264 5.973 1.00 31.00 329 HIS A CA 1
ATOM 2493 C C . HIS A 1 311 ? -14.192 25.819 5.734 1.00 31.30 329 HIS A C 1
ATOM 2494 O O . HIS A 1 311 ? -15.070 25.155 5.172 1.00 31.25 329 HIS A O 1
ATOM 2501 N N . GLY A 1 312 ? -14.348 27.076 6.129 1.00 31.26 330 GLY A N 1
ATOM 2502 C CA . GLY A 1 312 ? -15.568 27.856 5.848 1.00 31.17 330 GLY A CA 1
ATOM 2503 C C . GLY A 1 312 ? -16.525 27.900 7.027 1.00 31.68 330 GLY A C 1
ATOM 2504 O O . GLY A 1 312 ? -17.594 27.280 7.003 1.00 31.93 330 GLY A O 1
ATOM 2505 N N . ASP A 1 313 ? -16.118 28.649 8.052 1.00 31.47 331 ASP A N 1
ATOM 2506 C CA . ASP A 1 313 ? -16.783 28.678 9.359 1.00 31.80 331 ASP A CA 1
ATOM 2507 C C . ASP A 1 313 ? -17.497 29.989 9.614 1.00 31.64 331 ASP A C 1
ATOM 2508 O O . ASP A 1 313 ? -16.987 31.078 9.332 1.00 31.63 331 ASP A O 1
ATOM 2513 N N . ALA A 1 314 ? -18.697 29.858 10.171 1.00 31.57 332 ALA A N 1
ATOM 2514 C CA . ALA A 1 314 ? -19.587 31.002 10.366 1.00 31.23 332 ALA A CA 1
ATOM 2515 C C . ALA A 1 314 ? -18.954 32.041 11.292 1.00 30.86 332 ALA A C 1
ATOM 2516 O O . ALA A 1 314 ? -19.010 33.237 11.020 1.00 30.78 332 ALA A O 1
ATOM 2518 N N . GLY A 1 315 ? -18.334 31.562 12.369 1.00 30.21 333 GLY A N 1
ATOM 2519 C CA . GLY A 1 315 ? -17.744 32.440 13.391 1.00 30.09 333 GLY A CA 1
ATOM 2520 C C . GLY A 1 315 ? -16.568 33.261 12.867 1.00 29.47 333 GLY A C 1
ATOM 2521 O O . GLY A 1 315 ? -16.475 34.481 13.073 1.00 29.30 333 GLY A O 1
ATOM 2522 N N . PHE A 1 316 ? -15.680 32.591 12.158 1.00 29.25 334 PHE A N 1
ATOM 2523 C CA . PHE A 1 316 ? -14.488 33.263 11.636 1.00 29.38 334 PHE A CA 1
ATOM 2524 C C . PHE A 1 316 ? -14.801 34.077 10.388 1.00 29.14 334 PHE A C 1
ATOM 2525 O O . PHE A 1 316 ? -14.147 35.081 10.096 1.00 28.27 334 PHE A O 1
ATOM 2533 N N . THR A 1 317 ? -15.820 33.644 9.647 1.00 29.50 335 THR A N 1
ATOM 2534 C CA . THR A 1 317 ? -16.287 34.431 8.512 1.00 29.20 335 THR A CA 1
ATOM 2535 C C . THR A 1 317 ? -16.790 35.772 9.058 1.00 29.22 335 THR A C 1
ATOM 2536 O O . THR A 1 317 ? -16.570 36.851 8.480 1.00 28.37 335 THR A O 1
ATOM 2540 N N . SER A 1 318 ? -17.450 35.702 10.207 1.00 29.44 336 SER A N 1
ATOM 2541 C CA . SER A 1 318 ? -17.997 36.907 10.831 1.00 29.30 336 SER A CA 1
ATOM 2542 C C . SER A 1 318 ? -16.892 37.874 11.241 1.00 28.81 336 SER A C 1
ATOM 2543 O O . SER A 1 318 ? -16.974 39.097 11.048 1.00 29.01 336 SER A O 1
ATOM 2546 N N . ILE A 1 319 ? -15.846 37.311 11.813 1.00 28.29 337 ILE A N 1
ATOM 2547 C CA . ILE A 1 319 ? -14.712 38.126 12.284 1.00 27.89 337 ILE A CA 1
ATOM 2548 C C . ILE A 1 319 ? -14.050 38.841 11.106 1.00 26.96 337 ILE A C 1
ATOM 2549 O O . ILE A 1 319 ? -13.748 40.045 11.166 1.00 26.17 337 ILE A O 1
ATOM 2554 N N . LEU A 1 320 ? -13.867 38.113 10.012 1.00 27.52 338 LEU A N 1
ATOM 2555 C CA . LEU A 1 320 ? -13.155 38.665 8.840 1.00 27.69 338 LEU A CA 1
ATOM 2556 C C . LEU A 1 320 ? -14.040 39.651 8.075 1.00 27.60 338 LEU A C 1
ATOM 2557 O O . LEU A 1 320 ? -13.562 40.450 7.269 1.00 26.47 338 LEU A O 1
ATOM 2562 N N . SER A 1 321 ? -15.336 39.609 8.359 1.00 28.17 339 SER A N 1
ATOM 2563 C CA . SER A 1 321 ? -16.295 40.420 7.613 1.00 28.31 339 SER A CA 1
ATOM 2564 C C . SER A 1 321 ? -16.034 41.897 7.802 1.00 28.41 339 SER A C 1
ATOM 2565 O O . SER A 1 321 ? -16.462 42.729 7.002 1.00 28.66 339 SER A O 1
ATOM 2568 N N . GLY A 1 322 ? -15.310 42.228 8.860 1.00 28.19 340 GLY A N 1
ATOM 2569 C CA . GLY A 1 322 ? -15.013 43.625 9.175 1.00 27.77 340 GLY A CA 1
ATOM 2570 C C . GLY A 1 322 ? -14.027 44.233 8.192 1.00 27.66 340 GLY A C 1
ATOM 2571 O O . GLY A 1 322 ? -13.832 45.449 8.150 1.00 28.76 340 GLY A O 1
ATOM 2572 N N . LEU A 1 323 ? -13.417 43.392 7.381 1.00 27.04 341 LEU A N 1
ATOM 2573 C CA . LEU A 1 323 ? -12.460 43.892 6.381 1.00 27.66 341 LEU A CA 1
ATOM 2574 C C . LEU A 1 323 ? -13.209 44.541 5.227 1.00 27.93 341 LEU A C 1
ATOM 2575 O O . LEU A 1 323 ? -12.613 45.202 4.374 1.00 27.03 341 LEU A O 1
ATOM 2580 N N . LEU A 1 324 ? -14.522 44.350 5.216 1.00 28.45 342 LEU A N 1
ATOM 2581 C CA . LEU A 1 324 ? -15.343 44.878 4.103 1.00 29.70 342 LEU A CA 1
ATOM 2582 C C . LEU A 1 324 ? -15.687 46.354 4.262 1.00 30.32 342 LEU A C 1
ATOM 2583 O O . LEU A 1 324 ? -16.249 46.977 3.363 1.00 31.41 342 LEU A O 1
ATOM 2588 N N . TYR A 1 325 ? -15.351 46.916 5.412 1.00 29.67 343 TYR A N 1
ATOM 2589 C CA . TYR A 1 325 ? -15.659 48.321 5.692 1.00 29.75 343 TYR A CA 1
ATOM 2590 C C . TYR A 1 325 ? -14.599 48.951 6.579 1.00 30.11 343 TYR A C 1
ATOM 2591 O O . TYR A 1 325 ? -13.830 48.237 7.228 1.00 29.57 343 TYR A O 1
ATOM 2600 N N . ASP A 1 326 ? -14.546 50.278 6.569 1.00 30.12 344 ASP A N 1
ATOM 2601 C CA . ASP A 1 326 ? -13.686 51.016 7.514 1.00 30.23 344 ASP A CA 1
ATOM 2602 C C . ASP A 1 326 ? -14.372 51.167 8.848 1.00 29.98 344 ASP A C 1
ATOM 2603 O O . ASP A 1 326 ? -15.601 51.336 8.933 1.00 30.39 344 ASP A O 1
ATOM 2608 N N . SER A 1 327 ? -13.554 51.148 9.893 1.00 29.62 345 SER A N 1
ATOM 2609 C CA . SER A 1 327 ? -14.019 51.325 11.253 1.00 29.28 345 SER A CA 1
ATOM 2610 C C . SER A 1 327 ? -13.093 52.306 11.984 1.00 29.77 345 SER A C 1
ATOM 2611 O O . SER A 1 327 ? -11.897 52.279 11.774 1.00 29.61 345 SER A O 1
ATOM 2614 N N . PRO A 1 328 ? -13.637 53.163 12.855 1.00 29.99 346 PRO A N 1
ATOM 2615 C CA . PRO A 1 328 ? -12.771 54.214 13.404 1.00 30.20 346 PRO A CA 1
ATOM 2616 C C . PRO A 1 328 ? -11.930 53.823 14.630 1.00 30.12 346 PRO A C 1
ATOM 2617 O O . PRO A 1 328 ? -10.881 54.413 14.861 1.00 30.91 346 PRO A O 1
ATOM 2621 N N . CYS A 1 329 ? -12.398 52.860 15.409 1.00 29.81 347 CYS A N 1
ATOM 2622 C CA . CYS A 1 329 ? -11.797 52.595 16.715 1.00 30.06 347 CYS A CA 1
ATOM 2623 C C . CYS A 1 329 ? -11.524 51.118 16.975 1.00 29.89 347 CYS A C 1
ATOM 2624 O O . CYS A 1 329 ? -12.389 50.255 16.825 1.00 30.45 347 CYS A O 1
ATOM 2627 N N . PHE A 1 330 ? -10.279 50.861 17.363 1.00 28.93 348 PHE A N 1
ATOM 2628 C CA . PHE A 1 330 ? -9.769 49.522 17.655 1.00 28.49 348 PHE A CA 1
ATOM 2629 C C . PHE A 1 330 ? -9.319 49.463 19.108 1.00 28.73 348 PHE A C 1
ATOM 2630 O O . PHE A 1 330 ? -8.710 50.386 19.615 1.00 28.86 348 PHE A O 1
ATOM 2638 N N . SER A 1 331 ? -9.691 48.382 19.772 1.00 29.01 349 SER A N 1
ATOM 2639 C CA . SER A 1 331 ? -9.491 48.222 21.190 1.00 29.50 349 SER A CA 1
ATOM 2640 C C . SER A 1 331 ? -9.407 46.779 21.599 1.00 29.33 349 SER A C 1
ATOM 2641 O O . SER A 1 331 ? -9.735 45.861 20.846 1.00 29.49 349 SER A O 1
ATOM 2644 N N . GLN A 1 332 ? -8.958 46.584 22.821 1.00 30.37 350 GLN A N 1
ATOM 2645 C CA . GLN A 1 332 ? -8.853 45.231 23.355 1.00 31.83 350 GLN A CA 1
ATOM 2646 C C . GLN A 1 332 ? -10.200 44.529 23.274 1.00 32.17 350 GLN A C 1
ATOM 2647 O O . GLN A 1 332 ? -10.271 43.332 22.971 1.00 32.42 350 GLN A O 1
ATOM 2653 N N . GLN A 1 333 ? -11.275 45.284 23.530 1.00 31.56 351 GLN A N 1
ATOM 2654 C CA . GLN A 1 333 ? -12.627 44.696 23.650 1.00 31.45 351 GLN A CA 1
ATOM 2655 C C . GLN A 1 333 ? -13.258 44.388 22.303 1.00 31.21 351 GLN A C 1
ATOM 2656 O O . GLN A 1 333 ? -14.200 43.590 22.215 1.00 30.73 351 GLN A O 1
ATOM 2662 N N . GLY A 1 334 ? -12.719 45.017 21.261 1.00 29.84 352 GLY A N 1
ATOM 2663 C CA . GLY A 1 334 ? -13.230 44.895 19.893 1.00 29.57 352 GLY A CA 1
ATOM 2664 C C . GLY A 1 334 ? -13.163 46.177 19.102 1.00 29.51 352 GLY A C 1
ATOM 2665 O O . GLY A 1 334 ? -12.496 47.134 19.471 1.00 29.21 352 GLY A O 1
ATOM 2666 N N . VAL A 1 335 ? -13.912 46.198 18.011 1.00 29.58 353 VAL A N 1
ATOM 2667 C CA . VAL A 1 335 ? -13.922 47.334 17.109 1.00 29.77 353 VAL A CA 1
ATOM 2668 C C . VAL A 1 335 ? -15.232 48.089 17.287 1.00 30.88 353 VAL A C 1
ATOM 2669 O O . VAL A 1 335 ? -16.320 47.491 17.251 1.00 30.95 353 VAL A O 1
ATOM 2673 N N . PHE A 1 336 ? -15.122 49.396 17.503 1.00 31.76 354 PHE A N 1
ATOM 2674 C CA . PHE A 1 336 ? -16.309 50.274 17.563 1.00 32.24 354 PHE A CA 1
ATOM 2675 C C . PHE A 1 336 ? -16.541 50.916 16.196 1.00 32.56 354 PHE A C 1
ATOM 2676 O O . PHE A 1 336 ? -15.618 51.485 15.593 1.00 32.17 354 PHE A O 1
ATOM 2684 N N . ARG A 1 337 ? -17.784 50.816 15.723 1.00 33.15 355 ARG A N 1
ATOM 2685 C CA . ARG A 1 337 ? -18.150 51.278 14.380 1.00 33.86 355 ARG A CA 1
ATOM 2686 C C . ARG A 1 337 ? -18.345 52.794 14.338 1.00 33.54 355 ARG A C 1
ATOM 2687 O O . ARG A 1 337 ? -18.272 53.420 13.277 1.00 32.99 355 ARG A O 1
ATOM 2695 N N . TYR A 1 338 ? -18.536 53.373 15.512 1.00 33.43 356 TYR A N 1
ATOM 2696 C CA . TYR A 1 338 ? -18.743 54.818 15.643 1.00 33.42 356 TYR A CA 1
ATOM 2697 C C . TYR A 1 338 ? -17.750 55.442 16.605 1.00 32.98 356 TYR A C 1
ATOM 2698 O O . TYR A 1 338 ? -17.361 54.825 17.579 1.00 32.96 356 TYR A O 1
ATOM 2707 N N . ASP A 1 339 ? -17.365 56.676 16.305 1.00 32.69 357 ASP A N 1
ATOM 2708 C CA . ASP A 1 339 ? -16.293 57.359 17.033 1.00 32.68 357 ASP A CA 1
ATOM 2709 C C . ASP A 1 339 ? -16.803 58.333 18.070 1.00 32.47 357 ASP A C 1
ATOM 2710 O O . ASP A 1 339 ? -16.018 59.054 18.680 1.00 32.86 357 ASP A O 1
ATOM 2715 N N . ASN A 1 340 ? -18.113 58.346 18.290 1.00 32.49 358 ASN A N 1
ATOM 2716 C CA . ASN A 1 340 ? -18.672 59.364 19.186 1.00 32.16 358 ASN A CA 1
ATOM 2717 C C . ASN A 1 340 ? -18.920 58.963 20.635 1.00 31.67 358 ASN A C 1
ATOM 2718 O O . ASN A 1 340 ? -18.195 59.392 21.539 1.00 32.16 358 ASN A O 1
ATOM 2723 N N . VAL A 1 341 ? -19.943 58.148 20.838 1.00 32.08 359 VAL A N 1
ATOM 2724 C CA . VAL A 1 341 ? -20.324 57.691 22.166 1.00 32.20 359 VAL A CA 1
ATOM 2725 C C . VAL A 1 341 ? -20.461 56.187 22.240 1.00 32.58 359 VAL A C 1
ATOM 2726 O O . VAL A 1 341 ? -20.808 55.523 21.276 1.00 33.07 359 VAL A O 1
ATOM 2730 N N . SER A 1 342 ? -20.103 55.674 23.405 1.00 33.28 360 SER A N 1
ATOM 2731 C CA . SER A 1 342 ? -20.243 54.252 23.745 1.00 33.78 360 SER A CA 1
ATOM 2732 C C . SER A 1 342 ? -20.654 54.097 25.205 1.00 33.90 360 SER A C 1
ATOM 2733 O O . SER A 1 342 ? -20.750 55.082 25.940 1.00 33.52 360 SER A O 1
ATOM 2736 N N . SER A 1 343 ? -20.827 52.855 25.643 1.00 34.57 361 SER A N 1
ATOM 2737 C CA . SER A 1 343 ? -21.146 52.592 27.053 1.00 35.14 361 SER A CA 1
ATOM 2738 C C . SER A 1 343 ? -19.980 51.996 27.819 1.00 34.76 361 SER A C 1
ATOM 2739 O O . SER A 1 343 ? -20.045 51.847 29.035 1.00 34.77 361 SER A O 1
ATOM 2742 N N . VAL A 1 344 ? -18.918 51.653 27.103 1.00 34.05 362 VAL A N 1
ATOM 2743 C CA . VAL A 1 344 ? -17.673 51.224 27.741 1.00 33.60 362 VAL A CA 1
ATOM 2744 C C . VAL A 1 344 ? -16.500 52.026 27.226 1.00 32.78 362 VAL A C 1
ATOM 2745 O O . VAL A 1 344 ? -16.501 52.510 26.091 1.00 32.54 362 VAL A O 1
ATOM 2749 N N . TRP A 1 345 ? -15.507 52.174 28.097 1.00 32.63 363 TRP A N 1
ATOM 2750 C CA . TRP A 1 345 ? -14.274 52.884 27.756 1.00 32.45 363 TRP A CA 1
ATOM 2751 C C . TRP A 1 345 ? -13.345 51.947 26.981 1.00 32.26 363 TRP A C 1
ATOM 2752 O O . TRP A 1 345 ? -12.930 50.909 27.502 1.00 31.60 363 TRP A O 1
ATOM 2763 N N . PRO A 1 346 ? -13.018 52.312 25.735 1.00 32.11 364 PRO A N 1
ATOM 2764 C CA . PRO A 1 346 ? -12.082 51.477 24.976 1.00 31.92 364 PRO A CA 1
ATOM 2765 C C . PRO A 1 346 ? -10.715 51.409 25.634 1.00 31.93 364 PRO A C 1
ATOM 2766 O O . PRO A 1 346 ? -10.196 52.418 26.106 1.00 32.14 364 PRO A O 1
ATOM 2770 N N . LEU A 1 347 ? -10.166 50.201 25.655 1.00 31.27 365 LEU A N 1
ATOM 2771 C CA . LEU A 1 347 ? -8.877 49.908 26.276 1.00 30.72 365 LEU A CA 1
ATOM 2772 C C . LEU A 1 347 ? -7.813 49.689 25.220 1.00 30.08 365 LEU A C 1
ATOM 2773 O O . LEU A 1 347 ? -8.057 49.034 24.199 1.00 28.90 365 LEU A O 1
ATOM 2778 N N . TYR A 1 348 ? -6.628 50.227 25.501 1.00 29.24 366 TYR A N 1
ATOM 2779 C CA . TYR A 1 348 ? -5.460 50.119 24.603 1.00 29.01 366 TYR A CA 1
ATOM 2780 C C . TYR A 1 348 ? -5.821 50.488 23.167 1.00 29.08 366 TYR A C 1
ATOM 2781 O O . TYR A 1 348 ? -5.411 49.831 22.187 1.00 28.51 366 TYR A O 1
ATOM 2790 N N . SER A 1 349 ? -6.531 51.593 23.055 1.00 28.43 367 SER A N 1
ATOM 2791 C CA . SER A 1 349 ? -7.203 51.913 21.809 1.00 28.75 367 SER A CA 1
ATOM 2792 C C . SER A 1 349 ? -6.299 52.585 20.788 1.00 27.97 367 SER A C 1
ATOM 2793 O O . SER A 1 349 ? -5.268 53.195 21.102 1.00 27.50 367 SER A O 1
ATOM 2796 N N . TYR A 1 350 ? -6.721 52.410 19.548 1.00 27.13 368 TYR A N 1
ATOM 2797 C CA . TYR A 1 350 ? -6.127 53.026 18.376 1.00 27.28 368 TYR A CA 1
ATOM 2798 C C . TYR A 1 350 ? -7.236 53.538 17.448 1.00 27.91 368 TYR A C 1
ATOM 2799 O O . TYR A 1 350 ? -8.196 52.829 17.190 1.00 27.30 368 TYR A O 1
ATOM 2808 N N . GLY A 1 351 ? -7.077 54.763 16.963 1.00 28.28 369 GLY A N 1
ATOM 2809 C CA . GLY A 1 351 ? -8.051 55.375 16.045 1.00 29.65 369 GLY A CA 1
ATOM 2810 C C . GLY A 1 351 ? -8.803 56.510 16.693 1.00 30.79 369 GLY A C 1
ATOM 2811 O O . GLY A 1 351 ? -8.329 57.131 17.653 1.00 32.42 369 GLY A O 1
ATOM 2812 N N . ARG A 1 352 ? -9.980 56.788 16.147 1.00 31.36 370 ARG A N 1
ATOM 2813 C CA . ARG A 1 352 ? -10.874 57.799 16.678 1.00 31.81 370 ARG A CA 1
ATOM 2814 C C . ARG A 1 352 ? -11.897 57.108 17.558 1.00 31.60 370 ARG A C 1
ATOM 2815 O O . ARG A 1 352 ? -12.818 56.435 17.071 1.00 31.74 370 ARG A O 1
ATOM 2823 N N . CYS A 1 353 ? -11.727 57.264 18.864 1.00 31.49 371 CYS A N 1
ATOM 2824 C CA . CYS A 1 353 ? -12.507 56.468 19.802 1.00 32.53 371 CYS A CA 1
ATOM 2825 C C . CYS A 1 353 ? -13.583 57.244 20.570 1.00 32.07 371 CYS A C 1
ATOM 2826 O O . CYS A 1 353 ? -13.430 58.420 20.905 1.00 32.09 371 CYS A O 1
ATOM 2829 N N . PRO A 1 354 ? -14.706 56.577 20.814 1.00 32.00 372 PRO A N 1
ATOM 2830 C CA . PRO A 1 354 ? -15.852 57.169 21.482 1.00 31.54 372 PRO A CA 1
ATOM 2831 C C . PRO A 1 354 ? -15.602 57.351 22.946 1.00 31.67 372 PRO A C 1
ATOM 2832 O O . PRO A 1 354 ? -14.731 56.695 23.522 1.00 31.22 372 PRO A O 1
ATOM 2836 N N . THR A 1 355 ? -16.369 58.261 23.534 1.00 31.88 373 THR A N 1
ATOM 2837 C CA . THR A 1 355 ? -16.395 58.475 24.978 1.00 32.09 373 THR A CA 1
ATOM 2838 C C . THR A 1 355 ? -17.550 57.732 25.622 1.00 32.62 373 THR A C 1
ATOM 2839 O O . THR A 1 355 ? -18.628 57.634 25.054 1.00 32.87 373 THR A O 1
ATOM 2843 N N . ALA A 1 356 ? -17.296 57.181 26.797 1.00 33.66 374 ALA A N 1
ATOM 2844 C CA . ALA A 1 356 ? -18.341 56.521 27.575 1.00 34.69 374 ALA A CA 1
ATOM 2845 C C . ALA A 1 356 ? -18.859 57.480 28.644 1.00 35.55 374 ALA A C 1
ATOM 2846 O O . ALA A 1 356 ? -19.516 57.058 29.600 1.00 35.90 374 ALA A O 1
ATOM 2848 N N . ALA A 1 357 ? -18.550 58.762 28.481 1.00 36.25 375 ALA A N 1
ATOM 2849 C CA . ALA A 1 357 ? -19.059 59.792 29.416 1.00 37.53 375 ALA A CA 1
ATOM 2850 C C . ALA A 1 357 ? -20.537 60.118 29.182 1.00 38.65 375 ALA A C 1
ATOM 2851 O O . ALA A 1 357 ? -21.115 59.847 28.135 1.00 39.13 375 ALA A O 1
ATOM 2853 N N . ASP A 1 358 ? -21.132 60.728 30.194 1.00 40.47 376 ASP A N 1
ATOM 2854 C CA . ASP A 1 358 ? -22.556 61.131 30.143 1.00 41.35 376 ASP A CA 1
ATOM 2855 C C . ASP A 1 358 ? -22.997 61.828 28.842 1.00 41.30 376 ASP A C 1
ATOM 2856 O O . ASP A 1 358 ? -22.718 63.006 28.612 1.00 41.28 376 ASP A O 1
#

Organism: Bovine coronavirus (strain Mebus) (NCBI:txid11132)

InterPro domains:
  IPR003860 Haemagglutinin-esterase glycoprotein, haemagglutinin domain [PF02710] (129-263)
  IPR007142 Haemagglutinin-esterase glycoprotein, core [PF03996] (22-377)
  IPR008980 Viral capsid/haemagglutinin protein [SSF49818] (139-279)
  IPR042545 Hemagglutinin-esterase [MF_04207] (7-416)

GO terms:
  GO:0002683 negative regulation of immune system process (P, IDA)
  GO:0005102 signaling receptor binding (F, IDA)
  GO:0001681 sialate O-acetylesterase activity (F, IDA)
  GO:0042802 identical protein binding (F, IDA)
  GO:0042803 protein homodimerization activity (F, IDA)
  GO:0046813 receptor-mediated virion attachment to host cell (P, IDA)
  GO:0046789 host cell surface receptor binding (F, IDA)
  GO:0046789 host cell surface receptor binding (F, IMP)

Foldseek 3Di:
DAWAFDQADAAQDLFEAEEEEPQDDLVCQVVDVPRDNQLHLADCVCVVSQRYDYYHLDAPVLQQWWPPHDWGKHFGQAYEYAYDASQFCLLVFFQDPQAAVVLVLVVSLQVLLVVLQQVLWFGIKTKDFKDKDFDAPWDWDFSGDDVPTTTPAFTWTDDHPPDDFFQDKGKMKIFFDDAAKWKGKDKDFQEQEDDPRHTWKWKKWKAFPVVGDIDIDIHDYHHHTHTGIHIHIDIGGGGMMMIMIRGDTGTDGGMIIGTHDTDDRHAYEYEDHHFFPVGGGDCSSVSSADPLRYAYGYFPDGQQGDVHRGGRGPRSSSRNCNHVDRFFKQANSHTTRDLAEHCDDGHSMDGRHYDNDD

B-factor: mean 31.98, std 6.3, range [22.24, 62.18]

Radius of gyration: 21.98 Å; Cα contacts (8 Å, |Δi|>4): 935; chains: 1; bounding box: 68×54×41 Å

Nearest PDB structures (foldseek):
  3cl5-assembly1_A-2  TM=1.003E+00  e=2.717E-84  Bovine coronavirus
  3cl4-assembly1_A-2  TM=1.002E+00  e=2.252E-82  unclassified
  5n11-assembly1_A  TM=9.870E-01  e=1.755E-69  Human coronavirus OC43
  5jif-assembly1_A  TM=9.681E-01  e=4.847E-61  Murine coronavirus strain DVIM
  5jif-assembly1_B  TM=9.576E-01  e=6.901E-61  Murine coronavirus strain DVIM